Protein AF-A0A7C1KP62-F1 (afdb_monomer_lite)

Radius of gyration: 23.71 Å; chains: 1; bounding box: 66×62×68 Å

pLDDT: mean 86.22, std 17.06, range [24.81, 98.75]

Foldseek 3Di:
DDDDDDPVVVDDDAQEDEDDDDPPAAADVNDDDDFDPPQDDQARKDFLCVVFNDDFAAAQDAANLLLLVALQVLLQSVCRVPPRGAAWASLQQQLVAADPSHHGYNVSSQCCQAVQATAGCVQPPCADVNHNDDNVSSNDDVSPDPVRRVRRNVSHFNHKHFYDADQQGDPVSLSVQSRCCVPQQFWWWDDPSGIFTWGIWHDDPNATKTKTRGNNGPPPIDIDRSPDDIDRTMTTDPDVPPPQLEPQWEWEAAPVVRFIFTAHPVQATEGDDDPVVVVVSCVSSNYPSVGYHYDPDDPVGHHDDHPDDPD

Secondary structure (DSSP, 8-state):
---PPPGGGSS---S-PPPPP-TT--BBTTB-----TTSPPTTT-EEHHHHS-PPP--B-TTS-THHHHHHHHHHHHHHHHHT----B-HHHHHHHH--TTS---HHHHHHHHHHT---BTTTS-SSBTTBPPPHHHHT--TT--HHHHHHHGGG--S-EEEE---SSPPHHHHHHHHHHHHHSS-EEEEETTEEEEEEEEEEETTEEEEEEE-SBSTT--EEESSSS-EEEEEEE---S--TTSTTSSEEEEETTT--EEEE-TT-EEEE---HHHHHHHHHTTSS-TT-EEEES--TTSEE--------

Sequence (311 aa):
MKHPIPLRYRLRKGGCPKQPDDFRDIKLGDTPYVPDPNCPSWEQGFDNEITHDRLKREHQGSSLSCVGQGWSKYLEMLNLIEEGLVDLSARDIYSQIYLPQGGAYIRDGAKIAVNKGNCLETLLTSYQNENPPTEAFMRLRSDATPQTIADALTYRSKKFVYLDTSYPLTDEDWENIRQVIWQFGGFVSGYKRHCMYVSGYYLKNGKKTIRFINSYGENSDQEYQGDKEIYDISFLMDLPNPPNKINMLKIVGNKTTRKQYLLGKDRKLRWIFNETLLNELHNSGVADKFEVEWKDNLDRYEVGDIWAIIK

Structure (mmCIF, N/CA/C/O backbone):
data_AF-A0A7C1KP62-F1
#
_entry.id   AF-A0A7C1KP62-F1
#
loop_
_atom_site.group_PDB
_atom_site.id
_atom_site.type_symbol
_atom_site.label_atom_id
_atom_site.label_alt_id
_atom_site.label_comp_id
_atom_site.label_asym_id
_atom_site.label_entity_id
_atom_site.label_seq_id
_atom_site.pdbx_PDB_ins_code
_atom_site.Cartn_x
_atom_site.Cartn_y
_atom_site.Cartn_z
_atom_site.occupancy
_atom_site.B_iso_or_equiv
_atom_site.auth_seq_id
_atom_site.auth_comp_id
_atom_site.auth_asym_id
_atom_site.auth_atom_id
_atom_site.pdbx_PDB_model_num
ATOM 1 N N . MET A 1 1 ? -5.646 -45.980 -11.172 1.00 45.78 1 MET A N 1
ATOM 2 C CA . MET A 1 1 ? -5.018 -44.654 -10.968 1.00 45.78 1 MET A CA 1
ATOM 3 C C . MET A 1 1 ? -4.135 -44.322 -12.159 1.00 45.78 1 MET A C 1
ATOM 5 O O . MET A 1 1 ? -3.259 -45.127 -12.443 1.00 45.78 1 MET A O 1
ATOM 9 N N . LYS A 1 2 ? -4.373 -43.176 -12.820 1.00 24.81 2 LY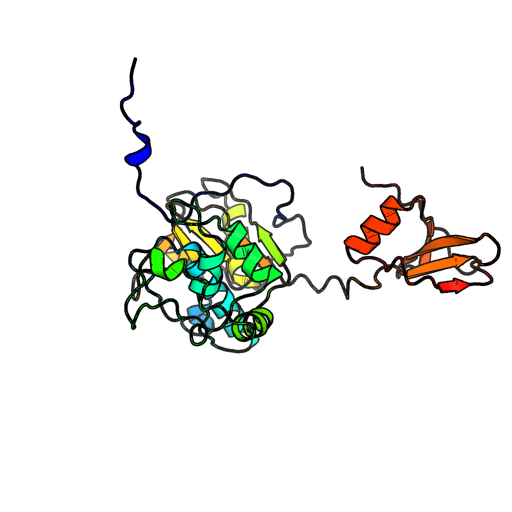S A N 1
ATOM 10 C CA . LYS A 1 2 ? -3.366 -42.277 -13.430 1.00 24.81 2 LYS A CA 1
ATOM 11 C C . LYS A 1 2 ? -4.065 -41.027 -14.016 1.00 24.81 2 LYS A C 1
ATOM 13 O O . LYS A 1 2 ? -4.472 -40.994 -15.165 1.00 24.81 2 LYS A O 1
ATOM 18 N N . HIS A 1 3 ? -4.228 -40.055 -13.111 1.00 33.88 3 HIS A N 1
ATOM 19 C CA . HIS A 1 3 ? -4.248 -38.587 -13.258 1.00 33.88 3 HIS A CA 1
ATOM 20 C C . HIS A 1 3 ? -5.254 -37.865 -14.183 1.00 33.88 3 HIS A C 1
ATOM 22 O O . HIS A 1 3 ? -4.912 -37.522 -15.311 1.00 33.88 3 HIS A O 1
ATOM 28 N N . PRO A 1 4 ? -6.396 -37.399 -13.640 1.00 35.03 4 PRO A N 1
ATOM 29 C CA . PRO A 1 4 ? -6.982 -36.126 -14.042 1.00 35.03 4 PRO A CA 1
ATOM 30 C C . PRO A 1 4 ? -6.325 -34.974 -13.260 1.00 35.03 4 PRO A C 1
ATOM 32 O O . PRO A 1 4 ? -6.098 -35.071 -12.051 1.00 35.03 4 PRO A O 1
ATOM 35 N N . ILE A 1 5 ? -6.011 -33.868 -13.939 1.00 32.72 5 ILE A N 1
ATOM 36 C CA . ILE A 1 5 ? -5.549 -32.650 -13.265 1.00 32.72 5 ILE A CA 1
ATOM 37 C C . ILE A 1 5 ? -6.726 -32.035 -12.469 1.00 32.72 5 ILE A C 1
ATOM 39 O O . ILE A 1 5 ? -7.841 -31.985 -12.988 1.00 32.72 5 ILE A O 1
ATOM 43 N N . PRO A 1 6 ? -6.514 -31.568 -11.219 1.00 35.09 6 PRO A N 1
ATOM 44 C CA . PRO A 1 6 ? -7.587 -31.249 -10.270 1.00 35.09 6 PRO A CA 1
ATOM 45 C C . PRO A 1 6 ? -8.326 -29.931 -10.559 1.00 35.09 6 PRO A C 1
ATOM 47 O O . PRO A 1 6 ? -7.781 -29.024 -11.186 1.00 35.09 6 PRO A O 1
ATOM 50 N N . LEU A 1 7 ? -9.509 -29.773 -9.949 1.00 34.31 7 LEU A N 1
ATOM 51 C CA . LEU A 1 7 ? -10.376 -28.575 -9.866 1.00 34.31 7 LEU A CA 1
ATOM 52 C C . LEU A 1 7 ? -9.692 -27.226 -9.516 1.00 34.31 7 LEU A C 1
ATOM 54 O O . LEU A 1 7 ? -10.332 -26.178 -9.587 1.00 34.31 7 LEU A O 1
ATOM 58 N N . ARG A 1 8 ? -8.394 -27.215 -9.192 1.00 39.53 8 ARG A N 1
ATOM 59 C CA . ARG A 1 8 ? -7.589 -26.042 -8.799 1.00 39.53 8 ARG A CA 1
ATOM 60 C C . ARG A 1 8 ? -7.408 -24.964 -9.881 1.00 39.53 8 ARG A C 1
ATOM 62 O O . ARG A 1 8 ? -6.904 -23.892 -9.574 1.00 39.53 8 ARG A O 1
ATOM 69 N N . TYR A 1 9 ? -7.854 -25.207 -11.115 1.00 37.81 9 TYR A N 1
ATOM 70 C CA . TYR A 1 9 ? -7.798 -24.240 -12.223 1.00 37.81 9 TYR A CA 1
ATOM 71 C C . TYR A 1 9 ? -9.132 -23.512 -12.507 1.00 37.81 9 TYR A C 1
ATOM 73 O O . TYR A 1 9 ? -9.208 -22.755 -13.470 1.00 37.81 9 TYR A O 1
ATOM 81 N N . ARG A 1 10 ? -10.185 -23.704 -11.690 1.00 35.59 10 ARG A N 1
ATOM 82 C CA . ARG A 1 10 ? -11.529 -23.112 -11.909 1.00 35.59 10 ARG A CA 1
ATOM 83 C C . ARG A 1 10 ? -11.857 -21.840 -11.100 1.00 35.59 10 ARG A C 1
ATOM 85 O O . ARG A 1 10 ? -12.968 -21.334 -11.218 1.00 35.59 10 ARG A O 1
ATOM 92 N N . LEU A 1 11 ? -10.935 -21.286 -10.308 1.00 41.97 11 LEU A N 1
ATOM 93 C CA . LEU A 1 11 ? -11.187 -20.097 -9.473 1.00 41.97 11 LEU A CA 1
ATOM 94 C C . LEU A 1 11 ? -10.394 -18.891 -10.002 1.00 41.97 11 LEU A C 1
ATOM 96 O O . LEU A 1 11 ? -9.179 -18.994 -10.150 1.00 41.97 11 LEU A O 1
ATOM 100 N N . ARG A 1 12 ? -11.084 -17.774 -10.298 1.00 44.72 12 ARG A N 1
ATOM 101 C CA . ARG A 1 12 ? -10.550 -16.489 -10.811 1.00 44.72 12 ARG A CA 1
ATOM 102 C C . ARG A 1 12 ? -9.087 -16.229 -10.391 1.00 44.72 12 ARG A C 1
ATOM 104 O O . ARG A 1 12 ? -8.788 -16.167 -9.194 1.00 44.72 12 ARG A O 1
ATOM 111 N N . LYS A 1 13 ? -8.199 -16.064 -11.384 1.00 58.34 13 LYS A N 1
ATOM 112 C CA . LYS A 1 13 ? -6.799 -15.637 -11.216 1.00 58.34 13 LYS A CA 1
ATOM 113 C C . LYS A 1 13 ? -6.781 -14.191 -10.704 1.00 58.34 13 LYS A C 1
ATOM 115 O O . LYS A 1 13 ? -6.887 -13.270 -11.501 1.00 58.34 13 LYS A O 1
ATOM 120 N N . GLY A 1 14 ? -6.727 -13.997 -9.391 1.00 74.19 14 GLY A N 1
ATOM 121 C CA . GLY A 1 14 ? -6.425 -12.689 -8.806 1.00 74.19 14 GLY A CA 1
ATOM 122 C C . GLY A 1 14 ? -4.920 -12.545 -8.590 1.00 74.19 14 GLY A C 1
ATOM 123 O O . GLY A 1 14 ? -4.247 -13.547 -8.349 1.00 74.19 14 GLY A O 1
ATOM 124 N N . GLY A 1 15 ? -4.399 -11.324 -8.707 1.00 91.94 15 GLY A N 1
ATOM 125 C CA . GLY A 1 15 ? -2.968 -11.028 -8.564 1.00 91.94 15 GLY A CA 1
ATOM 126 C C . GLY A 1 15 ? -2.493 -10.862 -7.118 1.00 91.94 15 GLY A C 1
ATOM 127 O O . GLY A 1 15 ? -1.312 -10.633 -6.886 1.00 91.94 15 GLY A O 1
ATOM 128 N N . CYS A 1 16 ? -3.391 -10.982 -6.142 1.00 96.19 16 CYS A N 1
ATOM 129 C CA . CYS A 1 16 ? -3.069 -10.835 -4.730 1.00 96.19 16 CYS A CA 1
ATOM 130 C C . CYS A 1 16 ? -3.614 -12.035 -3.944 1.00 96.19 16 CYS A C 1
ATOM 132 O O . CYS A 1 16 ? -4.763 -12.010 -3.499 1.00 96.19 16 CYS A O 1
ATOM 134 N N . PRO A 1 17 ? -2.860 -13.137 -3.804 1.00 95.00 17 PRO A N 1
ATOM 135 C CA . PRO A 1 17 ? -3.161 -14.131 -2.780 1.00 95.00 17 PRO A CA 1
ATOM 136 C C . PRO A 1 17 ? -3.031 -13.525 -1.375 1.00 95.00 17 PRO A C 1
ATOM 138 O O . PRO A 1 17 ? -2.240 -12.607 -1.171 1.00 95.00 17 PRO A O 1
ATOM 141 N N . LYS A 1 18 ? -3.779 -14.079 -0.413 1.00 93.69 18 LYS A N 1
ATOM 142 C CA . LYS A 1 18 ? -3.534 -13.829 1.011 1.00 93.69 18 LYS A CA 1
ATOM 143 C C . LYS A 1 18 ? -2.162 -14.352 1.396 1.00 93.69 18 LYS A C 1
ATOM 145 O O . LYS A 1 18 ? -1.809 -15.464 0.985 1.00 93.69 18 LYS A O 1
ATOM 150 N N . GLN A 1 19 ? -1.420 -13.582 2.173 1.00 92.88 19 GLN A N 1
ATOM 151 C CA . GLN A 1 19 ? -0.125 -14.023 2.669 1.00 92.88 19 GLN A CA 1
ATOM 152 C C . GLN A 1 19 ? -0.265 -15.050 3.809 1.00 92.88 19 GLN A C 1
ATOM 154 O O . GLN A 1 19 ? -1.253 -15.028 4.537 1.00 92.88 19 GLN A O 1
ATOM 159 N N . PRO A 1 20 ? 0.701 -15.973 3.976 1.00 90.19 20 PRO A N 1
ATOM 160 C CA . PRO A 1 20 ? 0.779 -16.811 5.170 1.00 90.19 20 PRO A CA 1
ATOM 161 C C . PRO A 1 20 ? 1.105 -15.975 6.410 1.00 90.19 20 PRO A C 1
ATOM 163 O O . PRO A 1 20 ? 1.881 -15.018 6.302 1.00 90.19 20 PRO A O 1
ATOM 166 N N . ASP A 1 21 ? 0.598 -16.386 7.571 1.00 86.75 21 ASP A N 1
ATOM 167 C CA . ASP A 1 21 ? 0.905 -15.764 8.862 1.00 86.75 21 ASP A CA 1
ATOM 168 C C . ASP A 1 21 ? 2.417 -15.767 9.145 1.00 86.75 21 ASP A C 1
ATOM 170 O O . ASP A 1 21 ? 3.121 -16.746 8.877 1.00 86.75 21 ASP A O 1
ATOM 174 N N . ASP A 1 22 ? 2.920 -14.669 9.708 1.00 82.25 22 ASP A N 1
ATOM 175 C CA . ASP A 1 22 ? 4.303 -14.528 10.162 1.00 82.25 22 ASP A CA 1
ATOM 176 C C . ASP A 1 22 ? 4.297 -13.863 11.541 1.00 82.25 22 ASP A C 1
ATOM 178 O O . ASP A 1 22 ? 3.839 -12.736 11.692 1.00 82.25 22 ASP A O 1
ATOM 182 N N . PHE A 1 23 ? 4.811 -14.553 12.561 1.00 83.75 23 PHE A N 1
ATOM 183 C CA . PHE A 1 23 ? 4.822 -14.049 13.942 1.00 83.75 23 PHE A CA 1
ATOM 184 C C . PHE A 1 23 ? 5.691 -12.794 14.131 1.00 83.75 23 PHE A C 1
ATOM 186 O O . PHE A 1 23 ? 5.665 -12.189 15.198 1.00 83.75 23 PHE A O 1
ATOM 193 N N . ARG A 1 24 ? 6.503 -12.434 13.129 1.00 82.69 24 ARG A N 1
ATOM 194 C CA . ARG A 1 24 ? 7.359 -11.239 13.135 1.00 82.69 24 ARG A CA 1
ATOM 195 C C . ARG A 1 24 ? 6.664 -10.012 12.552 1.00 82.69 24 ARG A C 1
ATOM 197 O O . ARG A 1 24 ? 7.259 -8.934 12.571 1.00 82.69 24 ARG A O 1
ATOM 204 N N . ASP A 1 25 ? 5.471 -10.172 11.984 1.00 85.69 25 ASP A N 1
ATOM 205 C CA . ASP A 1 25 ? 4.686 -9.045 11.497 1.00 85.69 25 ASP A CA 1
ATOM 206 C C . ASP A 1 25 ? 4.309 -8.139 12.672 1.00 85.69 25 ASP A C 1
ATOM 208 O O . ASP A 1 25 ? 3.728 -8.589 13.656 1.00 85.69 25 ASP A O 1
ATOM 212 N N . ILE A 1 26 ? 4.655 -6.856 12.556 1.00 89.75 26 ILE A N 1
ATOM 213 C CA . ILE A 1 26 ? 4.304 -5.834 13.543 1.00 89.75 26 ILE A CA 1
ATOM 214 C C . ILE A 1 26 ? 2.865 -5.408 13.279 1.00 89.75 26 ILE A C 1
ATOM 216 O O . ILE A 1 26 ? 2.534 -5.035 12.150 1.00 89.75 26 ILE A O 1
ATOM 220 N N . LYS A 1 27 ? 2.033 -5.418 14.314 1.00 91.31 27 LYS A N 1
ATOM 221 C CA . LYS A 1 27 ? 0.615 -5.072 14.236 1.00 91.31 27 LYS A CA 1
ATOM 222 C C . LYS A 1 27 ? 0.325 -3.743 14.919 1.00 91.31 27 LYS A C 1
ATOM 224 O O . LYS A 1 27 ? 1.051 -3.304 15.814 1.00 91.31 27 LYS A O 1
ATOM 229 N N . LEU A 1 28 ? -0.752 -3.086 14.502 1.00 87.56 28 LEU A N 1
ATOM 230 C CA . LEU A 1 28 ? -1.284 -1.926 15.200 1.00 87.56 28 LEU A CA 1
ATOM 231 C C . LEU A 1 28 ? -1.645 -2.359 16.629 1.00 87.56 28 LEU A C 1
ATOM 233 O O . LEU A 1 28 ? -2.398 -3.309 16.819 1.00 87.56 28 LEU A O 1
ATOM 237 N N . GLY A 1 29 ? -1.062 -1.689 17.623 1.00 83.69 29 GLY A N 1
ATOM 238 C CA . GLY A 1 29 ? -1.131 -2.086 19.035 1.00 83.69 29 GLY A CA 1
ATOM 239 C C . GLY A 1 29 ? 0.182 -2.650 19.592 1.00 83.69 29 GLY A C 1
ATOM 240 O O . GLY A 1 29 ? 0.459 -2.445 20.772 1.00 83.69 29 GLY A O 1
ATOM 241 N N . ASP A 1 30 ? 1.048 -3.239 18.756 1.00 80.50 30 ASP A N 1
ATOM 242 C CA . ASP A 1 30 ? 2.414 -3.628 19.165 1.00 80.50 30 ASP A CA 1
ATOM 243 C C . ASP A 1 30 ? 3.329 -2.405 19.333 1.00 80.50 30 ASP A C 1
ATOM 245 O O . ASP A 1 30 ? 4.374 -2.445 19.987 1.00 80.50 30 ASP A O 1
ATOM 249 N N . THR A 1 31 ? 2.938 -1.293 18.717 1.00 73.00 31 THR A N 1
ATOM 250 C CA . THR A 1 31 ? 3.589 0.009 18.827 1.00 73.00 31 THR A CA 1
ATOM 251 C C . THR A 1 31 ? 2.626 1.018 19.444 1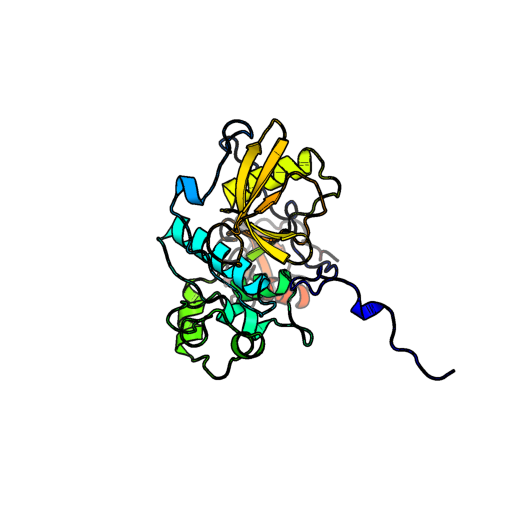.00 73.00 31 THR A C 1
ATOM 253 O O . THR A 1 31 ? 1.438 0.967 19.114 1.00 73.00 31 THR A O 1
ATOM 256 N N . PRO A 1 32 ? 3.107 1.973 20.267 1.00 72.44 32 PRO A N 1
ATOM 257 C CA . PRO A 1 32 ? 2.261 3.032 20.800 1.00 72.44 32 PRO A CA 1
ATOM 258 C C . PRO A 1 32 ? 1.511 3.747 19.677 1.00 72.44 32 PRO A C 1
ATOM 260 O O . PRO A 1 32 ? 2.123 4.308 18.770 1.00 72.44 32 PRO A O 1
ATOM 263 N N . TYR A 1 33 ? 0.191 3.705 19.760 1.00 77.00 33 TYR A N 1
ATOM 264 C CA . TYR A 1 33 ? -0.727 4.321 18.822 1.00 77.00 33 TYR A CA 1
ATOM 265 C C . TYR A 1 33 ? -1.818 5.013 19.632 1.00 77.00 33 TYR A C 1
ATOM 267 O O . TYR A 1 33 ? -2.342 4.448 20.594 1.00 77.00 33 TYR A O 1
ATOM 275 N N . VAL A 1 34 ? -2.121 6.253 19.266 1.00 82.88 34 VAL A N 1
ATOM 276 C CA . VAL A 1 34 ? -3.168 7.049 19.900 1.00 82.88 34 VAL A CA 1
ATOM 277 C C . VAL A 1 34 ? -4.082 7.535 18.780 1.00 82.88 34 VAL A C 1
ATOM 279 O O . VAL A 1 34 ? -3.592 8.202 17.872 1.00 82.88 34 VAL A O 1
ATOM 282 N N . PRO A 1 35 ? -5.383 7.199 18.805 1.00 86.88 35 PRO A N 1
ATOM 283 C CA . PRO A 1 35 ? -6.348 7.759 17.868 1.00 86.88 35 PRO A CA 1
ATOM 284 C C . PRO A 1 35 ? -6.300 9.291 17.874 1.00 86.88 35 PRO A C 1
ATOM 286 O O . PRO A 1 35 ? -6.261 9.901 18.945 1.00 86.88 35 PRO A O 1
ATOM 289 N N . ASP A 1 36 ? -6.326 9.916 16.697 1.00 86.62 36 ASP A N 1
ATOM 290 C CA . ASP A 1 36 ? -6.353 11.373 16.597 1.00 86.62 36 ASP A CA 1
ATOM 291 C C . ASP A 1 36 ? -7.779 11.867 16.896 1.00 86.62 36 ASP A C 1
ATOM 293 O O . ASP A 1 36 ? -8.718 11.497 16.176 1.00 86.62 36 ASP A O 1
ATOM 297 N N . PRO A 1 37 ? -7.981 12.697 17.939 1.00 87.62 37 PRO A N 1
ATOM 298 C CA . PRO A 1 37 ? -9.294 13.254 18.251 1.00 87.62 37 PRO A CA 1
ATOM 299 C C . PRO A 1 37 ? -9.842 14.176 17.151 1.00 87.62 37 PRO A C 1
ATOM 301 O O . PRO A 1 37 ? -11.043 14.433 17.136 1.00 87.62 37 PRO A O 1
ATOM 304 N N . ASN A 1 38 ? -8.997 14.662 16.236 1.00 88.94 38 ASN A N 1
ATOM 305 C CA . ASN A 1 38 ? -9.402 15.496 15.103 1.00 88.94 38 ASN A CA 1
ATOM 306 C C . ASN A 1 38 ? -9.755 14.689 13.847 1.00 88.94 38 ASN A C 1
ATOM 308 O O . ASN A 1 38 ? -10.146 15.282 12.843 1.00 88.94 38 ASN A O 1
ATOM 312 N N . CYS A 1 39 ? -9.626 13.359 13.883 1.00 90.31 39 CYS A N 1
ATOM 313 C CA . CYS A 1 39 ? -9.979 12.497 12.761 1.00 90.31 39 CYS A CA 1
ATOM 314 C C . CYS A 1 39 ? -11.470 12.688 12.392 1.00 90.31 39 CYS A C 1
ATOM 316 O O . CYS A 1 39 ? -12.323 12.424 13.253 1.00 90.31 39 CYS A O 1
ATOM 318 N N . PRO A 1 40 ? -11.811 13.104 11.151 1.00 94.06 40 PRO A N 1
ATOM 319 C CA . PRO A 1 40 ? -13.185 13.406 10.736 1.00 94.06 40 PRO A CA 1
ATOM 320 C C . PRO A 1 40 ? -14.183 12.270 10.975 1.00 94.06 40 PRO A C 1
ATOM 322 O O . PRO A 1 40 ? -13.889 11.101 10.732 1.00 94.06 40 PRO A O 1
ATOM 325 N N . SER A 1 41 ? -15.397 12.586 11.429 1.00 96.56 41 SER A N 1
ATOM 326 C CA . SER A 1 41 ? -16.421 11.554 11.639 1.00 96.56 41 SER A CA 1
ATOM 327 C C . SER A 1 41 ? -16.808 10.859 10.325 1.00 96.56 41 SER A C 1
ATOM 329 O O . SER A 1 41 ? -16.525 11.345 9.230 1.00 96.56 41 SER A O 1
ATOM 331 N N . TRP A 1 42 ? -17.509 9.726 10.407 1.00 97.88 42 TRP A N 1
ATOM 332 C CA . TRP A 1 42 ? -18.013 9.033 9.216 1.00 97.88 42 TRP A CA 1
ATOM 333 C C . TRP A 1 42 ? -18.972 9.903 8.385 1.00 97.88 42 TRP A C 1
ATOM 335 O O . TRP A 1 42 ? -18.974 9.814 7.157 1.00 97.88 42 TRP A O 1
ATOM 345 N N . GLU A 1 43 ? -19.773 10.744 9.046 1.00 96.81 43 GLU A N 1
ATOM 346 C CA . GLU A 1 43 ? -20.699 11.698 8.425 1.00 96.81 43 GLU A CA 1
ATOM 347 C C . GLU A 1 43 ? -19.963 12.814 7.681 1.00 96.81 43 GLU A C 1
ATOM 349 O O . GLU A 1 43 ? -20.437 13.258 6.638 1.00 96.81 43 GLU A O 1
ATOM 354 N N . GLN A 1 44 ? -18.822 13.263 8.212 1.00 96.75 44 GLN A N 1
ATOM 355 C CA . GLN A 1 44 ? -17.962 14.244 7.548 1.00 96.75 44 GLN A CA 1
ATOM 356 C C . GLN A 1 44 ? -17.209 13.607 6.375 1.00 96.75 44 GLN A C 1
ATOM 358 O O . GLN A 1 44 ? -17.131 14.198 5.300 1.00 96.75 44 GLN A O 1
ATOM 363 N N . GLY A 1 45 ? -16.708 12.386 6.577 1.00 98.06 45 GLY A N 1
ATOM 364 C CA . GLY A 1 45 ? -15.862 11.680 5.626 1.00 98.06 45 GLY A CA 1
ATOM 365 C C . GLY A 1 45 ? -14.477 12.311 5.475 1.00 98.06 45 GLY A C 1
ATOM 366 O O . GLY A 1 45 ? -14.186 13.394 5.982 1.00 98.06 45 GLY A O 1
ATOM 367 N N . PHE A 1 46 ? -13.607 11.603 4.769 1.00 98.44 46 PHE A N 1
ATOM 368 C CA . PHE A 1 46 ? -12.263 12.045 4.430 1.00 98.44 46 PHE A CA 1
ATOM 369 C C . PHE A 1 46 ? -11.766 11.285 3.201 1.00 98.44 46 PHE A C 1
ATOM 371 O O . PHE A 1 46 ? -12.017 10.089 3.066 1.00 98.44 46 PHE A O 1
ATOM 378 N N . ASP A 1 47 ? -11.041 11.954 2.312 1.00 98.38 47 ASP A N 1
ATOM 379 C CA . ASP A 1 47 ? -10.379 11.314 1.179 1.00 98.38 47 ASP A CA 1
ATOM 380 C C . ASP A 1 47 ? -9.121 12.098 0.830 1.00 98.38 47 ASP A C 1
ATOM 382 O O . ASP A 1 47 ? -9.196 13.289 0.523 1.00 98.38 47 ASP A O 1
ATOM 386 N N . ASN A 1 48 ? -7.980 11.415 0.846 1.00 97.75 48 ASN A N 1
ATOM 387 C CA . ASN A 1 48 ? -6.693 12.029 0.555 1.00 97.75 48 ASN A CA 1
ATOM 388 C C . ASN A 1 48 ? -6.677 12.720 -0.824 1.00 97.75 48 ASN A C 1
ATOM 390 O O . ASN A 1 48 ? -6.096 13.791 -0.956 1.00 97.75 48 ASN A O 1
ATOM 394 N N . GLU A 1 49 ? -7.378 12.192 -1.836 1.00 97.06 49 GLU A N 1
ATOM 395 C CA . GLU A 1 49 ? -7.431 12.840 -3.158 1.00 97.06 49 GLU A CA 1
ATOM 396 C C . GLU A 1 49 ? -8.353 14.062 -3.227 1.00 97.06 49 GLU A C 1
ATOM 398 O O . GLU A 1 49 ? -8.233 14.869 -4.146 1.00 97.06 49 GLU A O 1
ATOM 403 N N . ILE A 1 50 ? -9.297 14.191 -2.290 1.00 96.56 50 ILE A N 1
ATOM 404 C CA . ILE A 1 50 ? -10.135 15.392 -2.169 1.00 96.56 50 ILE A CA 1
ATOM 405 C C . ILE A 1 50 ? -9.378 16.471 -1.389 1.00 96.56 50 ILE A C 1
ATOM 407 O O . ILE A 1 50 ? -9.513 17.655 -1.689 1.00 96.56 50 ILE A O 1
ATOM 411 N N . THR A 1 51 ? -8.597 16.070 -0.384 1.00 94.88 51 THR A N 1
ATOM 412 C CA . THR A 1 51 ? -7.844 16.988 0.479 1.00 94.88 51 THR A CA 1
ATOM 413 C C . THR A 1 51 ? -6.562 17.509 -0.167 1.00 94.88 51 THR A C 1
ATOM 415 O O . THR A 1 51 ? -6.208 18.663 0.069 1.00 94.88 51 THR A O 1
ATOM 418 N N . HIS A 1 52 ? -5.875 16.689 -0.964 1.00 92.88 52 HIS A N 1
ATOM 419 C CA . HIS A 1 52 ? -4.574 17.026 -1.542 1.00 92.88 52 HIS A CA 1
ATOM 420 C C . HIS A 1 52 ? -4.668 17.242 -3.055 1.00 92.88 52 HIS A C 1
ATOM 422 O O . HIS A 1 52 ? -4.917 18.356 -3.508 1.00 92.88 52 HIS A O 1
ATOM 428 N N . ASP A 1 53 ? -4.471 16.187 -3.837 1.00 95.56 53 ASP A N 1
ATOM 429 C CA . ASP A 1 53 ? -4.645 16.186 -5.286 1.00 95.56 53 ASP A CA 1
ATOM 430 C C . ASP A 1 53 ? -4.938 14.756 -5.755 1.00 95.56 53 ASP A C 1
ATOM 432 O O . ASP A 1 53 ? -4.734 13.773 -5.033 1.00 95.56 53 ASP A O 1
ATOM 436 N N . ARG A 1 54 ? -5.435 14.629 -6.980 1.00 95.56 54 ARG A N 1
ATOM 437 C CA . ARG A 1 54 ? -5.818 13.355 -7.571 1.00 95.56 54 ARG A CA 1
ATOM 438 C C . ARG A 1 54 ? -4.601 12.629 -8.141 1.00 95.56 54 ARG A C 1
ATOM 440 O O . ARG A 1 54 ? -3.890 13.161 -8.989 1.00 95.56 54 ARG A O 1
ATOM 447 N N . LEU A 1 55 ? -4.422 11.362 -7.766 1.00 96.19 55 LEU A N 1
ATOM 448 C CA . LEU A 1 55 ? -3.389 10.514 -8.356 1.00 96.19 55 LEU A CA 1
ATOM 449 C C . LEU A 1 55 ? -3.795 10.047 -9.756 1.00 96.19 55 LEU A C 1
ATOM 451 O O . LEU A 1 55 ? -4.962 9.749 -10.039 1.00 96.19 55 LEU A O 1
ATOM 455 N N . LYS A 1 56 ? -2.806 9.873 -10.631 1.00 95.44 56 LYS A N 1
ATOM 456 C CA . LYS A 1 56 ? -3.002 9.262 -11.949 1.00 95.44 56 LYS A CA 1
ATOM 457 C C . LYS A 1 56 ? -3.502 7.821 -11.814 1.00 95.44 56 LYS A C 1
ATOM 459 O O . LYS A 1 56 ? -2.940 7.027 -11.051 1.00 95.44 56 LYS A O 1
ATOM 464 N N . ARG A 1 57 ? -4.551 7.467 -12.568 1.00 95.31 57 ARG A N 1
ATOM 465 C CA . ARG A 1 57 ? -5.085 6.099 -12.617 1.00 95.31 57 ARG A CA 1
ATOM 466 C C . ARG A 1 57 ? -4.331 5.247 -13.616 1.00 95.31 57 ARG A C 1
ATOM 468 O O . ARG A 1 57 ? -4.518 5.361 -14.824 1.00 95.31 57 ARG A O 1
ATOM 475 N N . GLU A 1 58 ? -3.520 4.346 -13.083 1.00 93.81 58 GLU A N 1
ATOM 476 C CA . GLU A 1 58 ? -2.764 3.408 -13.897 1.00 93.81 58 GLU A CA 1
ATOM 477 C C . GLU A 1 58 ? -3.628 2.259 -14.406 1.00 93.81 58 GLU A C 1
ATOM 479 O O . GLU A 1 58 ? -4.666 1.909 -13.837 1.00 93.81 58 GLU A O 1
ATOM 484 N N . HIS A 1 59 ? -3.166 1.632 -15.482 1.00 96.25 59 HIS A N 1
ATOM 485 C CA . HIS A 1 59 ? -3.808 0.469 -16.062 1.00 96.25 59 HIS A CA 1
ATOM 486 C C . HIS A 1 59 ? -2.827 -0.706 -16.112 1.00 96.25 59 HIS A C 1
ATOM 488 O O . HIS A 1 59 ? -1.978 -0.792 -16.993 1.00 96.25 59 HIS A O 1
ATOM 494 N N . GLN A 1 60 ? -2.988 -1.685 -15.216 1.00 92.69 60 GLN A N 1
ATOM 495 C CA . GLN A 1 60 ? -2.095 -2.853 -15.127 1.00 92.69 60 GLN A CA 1
ATOM 496 C C . GLN A 1 60 ? -2.196 -3.816 -16.324 1.00 92.69 60 GLN A C 1
ATOM 498 O O . GLN A 1 60 ? -1.415 -4.763 -16.445 1.00 92.69 60 GLN A O 1
ATOM 503 N N . GLY A 1 61 ? -3.186 -3.612 -17.193 1.00 92.50 61 GLY A N 1
ATOM 504 C CA . GLY A 1 61 ? -3.333 -4.352 -18.441 1.00 92.50 61 GLY A CA 1
ATOM 505 C C . GLY A 1 61 ? -3.701 -5.806 -18.191 1.00 92.50 61 GLY A C 1
ATOM 506 O O . GLY A 1 61 ? -4.639 -6.110 -17.459 1.00 92.50 61 GLY A O 1
ATOM 507 N N . SER A 1 62 ? -2.947 -6.704 -18.818 1.00 90.44 62 SER A N 1
ATOM 508 C CA . SER A 1 62 ? -3.126 -8.154 -18.672 1.00 90.44 62 SER A CA 1
ATOM 509 C C . SER A 1 62 ? -2.219 -8.770 -17.602 1.00 90.44 62 SER A C 1
ATOM 511 O O . SER A 1 62 ? -2.220 -9.990 -17.420 1.00 90.44 62 SER A O 1
ATOM 513 N N . SER A 1 63 ? -1.431 -7.945 -16.907 1.00 95.69 63 SER A N 1
ATOM 514 C CA . SER A 1 63 ? -0.563 -8.394 -15.822 1.00 95.69 63 SER A CA 1
ATOM 515 C C . SER A 1 63 ? -1.341 -8.609 -14.519 1.00 95.69 63 SER A C 1
ATOM 517 O O . SER A 1 63 ? -2.431 -8.071 -14.305 1.00 95.69 63 SER A O 1
ATOM 519 N N . LEU A 1 64 ? -0.760 -9.391 -13.615 1.00 96.31 64 LEU A N 1
ATOM 520 C CA . LEU A 1 64 ? -1.248 -9.621 -12.257 1.00 96.31 64 LEU A CA 1
ATOM 521 C C . LEU A 1 64 ? -0.551 -8.693 -11.241 1.00 96.31 64 LEU A C 1
ATOM 523 O O . LEU A 1 64 ? -0.495 -9.006 -10.053 1.00 96.31 64 LEU A O 1
ATOM 527 N N . SER A 1 65 ? -0.057 -7.532 -11.687 1.00 97.69 65 SER A N 1
ATOM 528 C CA . SER A 1 65 ? 0.819 -6.636 -10.919 1.00 97.69 65 SER A CA 1
ATOM 529 C C . SER A 1 65 ? 0.124 -5.750 -9.876 1.00 97.69 65 SER A C 1
ATOM 531 O O . SER A 1 65 ? 0.714 -4.765 -9.435 1.00 97.69 65 SER A O 1
ATOM 533 N N . CYS A 1 66 ? -1.111 -6.063 -9.475 1.00 97.94 66 CYS A N 1
ATOM 534 C CA . CYS A 1 66 ? -1.923 -5.222 -8.583 1.00 97.94 66 CYS A CA 1
ATOM 535 C C . CYS A 1 66 ? -1.220 -4.850 -7.265 1.00 97.94 66 CYS A C 1
ATOM 537 O O . CYS A 1 66 ? -1.405 -3.750 -6.765 1.00 97.94 66 CYS A O 1
ATOM 539 N N . VAL A 1 67 ? -0.352 -5.716 -6.727 1.00 98.62 67 VAL A N 1
ATOM 540 C CA . VAL A 1 67 ? 0.436 -5.394 -5.525 1.00 98.62 67 VAL A CA 1
ATOM 541 C C . VAL A 1 67 ? 1.446 -4.278 -5.783 1.00 98.62 67 VAL A C 1
ATOM 543 O O . VAL A 1 67 ? 1.553 -3.373 -4.965 1.00 98.62 67 VAL A O 1
ATOM 546 N N . GLY A 1 68 ? 2.158 -4.311 -6.914 1.00 98.44 68 GLY A N 1
ATOM 547 C CA . GLY A 1 68 ? 3.080 -3.231 -7.279 1.00 98.44 68 GLY A CA 1
ATOM 548 C C . GLY A 1 68 ? 2.344 -1.911 -7.505 1.00 98.44 68 GLY A C 1
ATOM 549 O O . GLY A 1 68 ? 2.805 -0.879 -7.044 1.00 98.44 68 GLY A O 1
ATOM 550 N N . GLN A 1 69 ? 1.166 -1.975 -8.131 1.00 98.31 69 GLN A N 1
ATOM 551 C CA . GLN A 1 69 ? 0.309 -0.812 -8.387 1.00 98.31 69 GLN A CA 1
ATOM 552 C C . GLN A 1 69 ? -0.227 -0.191 -7.089 1.00 98.31 69 GLN A C 1
ATOM 554 O O . GLN A 1 69 ? -0.152 1.016 -6.902 1.00 98.31 69 GLN A O 1
ATOM 559 N N . GLY A 1 70 ? -0.750 -1.010 -6.169 1.00 98.38 70 GLY A N 1
ATOM 560 C CA . GLY A 1 70 ? -1.267 -0.523 -4.889 1.00 98.38 70 GLY A CA 1
ATOM 561 C C . GLY A 1 70 ? -0.183 0.147 -4.045 1.00 98.38 70 GLY A C 1
ATOM 562 O O . GLY A 1 70 ? -0.404 1.227 -3.506 1.00 98.38 70 GLY A O 1
ATOM 563 N N . TRP A 1 71 ? 1.005 -0.460 -3.970 1.00 98.62 71 TRP A N 1
ATOM 564 C CA . TRP A 1 71 ? 2.119 0.113 -3.216 1.00 98.62 71 TRP A CA 1
ATOM 565 C C . TRP A 1 71 ? 2.705 1.372 -3.854 1.00 98.62 71 TRP A C 1
ATOM 567 O O . TRP A 1 71 ? 2.975 2.316 -3.116 1.00 98.62 71 TRP A O 1
ATOM 577 N N . SER A 1 72 ? 2.867 1.426 -5.181 1.00 98.25 72 SER A N 1
ATOM 578 C CA . SER A 1 72 ? 3.379 2.641 -5.826 1.00 98.25 72 SER A CA 1
ATOM 579 C C . SER A 1 72 ? 2.419 3.814 -5.625 1.00 98.25 72 SER A C 1
ATOM 581 O O . SER A 1 72 ? 2.857 4.875 -5.197 1.00 98.25 72 SER A O 1
ATOM 583 N N . LYS A 1 73 ? 1.102 3.609 -5.786 1.00 98.25 73 LYS A N 1
ATOM 584 C CA . LYS A 1 73 ? 0.092 4.655 -5.533 1.00 98.25 73 LYS A CA 1
ATOM 585 C C . LYS A 1 73 ? 0.066 5.122 -4.080 1.00 98.25 73 LYS A C 1
ATOM 587 O O . LYS A 1 73 ? -0.098 6.310 -3.826 1.00 98.25 73 LYS A O 1
ATOM 592 N N . TYR A 1 74 ? 0.237 4.211 -3.123 1.00 98.56 74 TYR A N 1
ATOM 593 C CA . TYR A 1 74 ? 0.311 4.610 -1.721 1.00 98.56 74 TYR A CA 1
ATOM 594 C C . TYR A 1 74 ? 1.547 5.479 -1.446 1.00 98.56 74 TYR A C 1
ATOM 596 O O . TYR A 1 74 ? 1.426 6.526 -0.817 1.00 98.56 74 TYR A O 1
ATOM 604 N N . LEU A 1 75 ? 2.716 5.097 -1.973 1.00 97.62 75 LEU A N 1
ATOM 605 C CA . LEU A 1 75 ? 3.939 5.897 -1.856 1.00 97.62 75 LEU A CA 1
ATOM 606 C C . LEU A 1 75 ? 3.818 7.264 -2.548 1.00 97.62 75 LEU A C 1
ATOM 608 O O . LEU A 1 75 ? 4.292 8.255 -2.002 1.00 97.62 75 LEU A O 1
ATOM 612 N N . GLU A 1 76 ? 3.152 7.341 -3.704 1.00 97.75 76 GLU A N 1
ATOM 613 C CA . GLU A 1 76 ? 2.853 8.616 -4.369 1.00 97.75 76 GLU A CA 1
ATOM 614 C C . GLU A 1 76 ? 1.980 9.520 -3.499 1.00 97.75 76 GLU A C 1
ATOM 616 O O . GLU A 1 76 ? 2.263 10.711 -3.412 1.00 97.75 76 GLU A O 1
ATOM 621 N N . MET A 1 77 ? 0.948 8.974 -2.834 1.00 97.56 77 MET A N 1
ATOM 622 C CA . MET A 1 77 ? 0.118 9.771 -1.928 1.00 97.56 77 MET A CA 1
ATOM 623 C C . MET A 1 77 ? 0.927 10.291 -0.743 1.00 97.56 77 MET A C 1
ATOM 625 O O . MET A 1 77 ? 0.822 11.464 -0.404 1.00 97.56 77 MET A O 1
ATOM 629 N N . LEU A 1 78 ? 1.744 9.442 -0.116 1.00 95.56 78 LEU A N 1
ATOM 630 C CA . LEU A 1 78 ? 2.590 9.882 0.994 1.00 95.56 78 LEU A CA 1
ATOM 631 C C . LEU A 1 78 ? 3.533 11.004 0.551 1.00 95.56 78 LEU A C 1
ATOM 633 O O . LEU A 1 78 ? 3.613 12.033 1.215 1.00 95.56 78 LEU A O 1
ATOM 637 N N . ASN A 1 79 ? 4.164 10.860 -0.617 1.00 93.88 79 ASN A N 1
ATOM 638 C CA . ASN A 1 79 ? 5.011 11.915 -1.161 1.00 93.88 79 ASN A CA 1
ATOM 639 C C . ASN A 1 79 ? 4.209 13.182 -1.490 1.00 93.88 79 ASN A C 1
ATOM 641 O O . ASN A 1 79 ? 4.694 14.277 -1.241 1.00 93.88 79 ASN A O 1
ATOM 645 N N . LEU A 1 80 ? 2.983 13.060 -2.006 1.00 92.31 80 LEU A N 1
ATOM 646 C CA . LEU A 1 80 ? 2.092 14.193 -2.269 1.00 92.31 80 LEU A CA 1
ATOM 647 C C . LEU A 1 80 ? 1.728 14.959 -0.992 1.00 92.31 80 LEU A C 1
ATOM 649 O O . LEU A 1 80 ? 1.692 16.188 -1.016 1.00 92.31 80 LEU A O 1
ATOM 653 N N . ILE A 1 81 ? 1.474 14.246 0.104 1.00 89.31 81 ILE A N 1
ATOM 654 C CA . ILE A 1 81 ? 1.177 14.836 1.413 1.00 89.31 81 ILE A CA 1
ATOM 655 C C . ILE A 1 81 ? 2.395 15.594 1.963 1.00 89.31 81 ILE A C 1
ATOM 657 O O . ILE A 1 81 ? 2.228 16.670 2.539 1.00 89.31 81 ILE A O 1
ATOM 661 N N . GLU A 1 82 ? 3.601 15.044 1.800 1.00 86.62 82 GLU A N 1
ATOM 662 C CA . GLU A 1 82 ? 4.825 15.572 2.419 1.00 86.62 82 GLU A CA 1
ATOM 663 C C . GLU A 1 82 ? 5.547 16.631 1.567 1.00 86.62 82 GLU A C 1
ATOM 665 O O . GLU A 1 82 ? 5.931 17.677 2.085 1.00 86.62 82 GLU A O 1
ATOM 670 N N . GLU A 1 83 ? 5.729 16.376 0.269 1.00 86.62 83 GLU A N 1
ATOM 671 C CA . GLU A 1 83 ? 6.667 17.113 -0.596 1.00 86.62 83 GLU A CA 1
ATOM 672 C C . GLU A 1 83 ? 6.070 17.518 -1.963 1.00 86.62 83 GLU A C 1
ATOM 674 O O . GLU A 1 83 ? 6.522 18.484 -2.580 1.00 86.62 83 GLU A O 1
ATOM 679 N N . GLY A 1 84 ? 5.054 16.803 -2.461 1.00 83.06 84 GLY A N 1
ATOM 680 C CA . GLY A 1 84 ? 4.371 17.080 -3.730 1.00 83.06 84 GLY A CA 1
ATOM 681 C C . GLY A 1 84 ? 4.201 15.859 -4.642 1.00 83.06 84 GLY A C 1
ATOM 682 O O . GLY A 1 84 ? 4.641 14.754 -4.340 1.00 83.06 84 GLY A O 1
ATOM 683 N N . LEU A 1 85 ? 3.514 16.031 -5.774 1.00 91.19 85 LEU A N 1
ATOM 684 C CA . LEU A 1 85 ? 3.157 14.910 -6.652 1.00 91.19 85 LEU A CA 1
ATOM 685 C C . LEU A 1 85 ? 4.371 14.342 -7.409 1.00 91.19 85 LEU A C 1
ATOM 687 O O . LEU A 1 85 ? 5.116 15.080 -8.053 1.00 91.19 85 LEU A O 1
ATOM 691 N N . VAL A 1 86 ? 4.499 13.014 -7.408 1.00 94.38 86 VAL A N 1
ATOM 692 C CA . VAL A 1 86 ? 5.447 12.238 -8.227 1.00 94.38 86 VAL A CA 1
ATOM 693 C C . VAL A 1 86 ? 4.732 11.044 -8.867 1.00 94.38 86 VAL A C 1
ATOM 695 O O . VAL A 1 86 ? 3.677 10.637 -8.390 1.00 94.38 86 VAL A O 1
ATOM 698 N N . ASP A 1 87 ? 5.295 10.491 -9.945 1.00 96.94 87 ASP A N 1
ATOM 699 C CA . ASP A 1 87 ? 4.798 9.270 -10.606 1.00 96.94 87 ASP A CA 1
ATOM 700 C C . ASP A 1 87 ? 5.803 8.136 -10.354 1.00 96.94 87 ASP A C 1
ATOM 702 O O . ASP A 1 87 ? 6.966 8.235 -10.766 1.00 96.94 87 ASP A O 1
ATOM 706 N N . LEU A 1 88 ? 5.389 7.087 -9.636 1.00 97.69 88 LEU A N 1
ATOM 707 C CA . LEU A 1 88 ? 6.259 6.004 -9.171 1.00 97.69 88 LEU A CA 1
ATOM 708 C C . LEU A 1 88 ? 5.994 4.698 -9.921 1.00 97.69 88 LEU A C 1
ATOM 710 O O . LEU A 1 88 ? 4.862 4.285 -10.174 1.00 97.69 88 LEU A O 1
ATOM 714 N N . SER A 1 89 ? 7.077 3.983 -10.215 1.00 98.00 89 SER A N 1
ATOM 715 C CA . SER A 1 89 ? 7.027 2.769 -11.019 1.00 98.00 89 SER A CA 1
ATOM 716 C C . SER A 1 89 ? 6.449 1.569 -10.269 1.00 98.00 89 SER A C 1
ATOM 718 O O . SER A 1 89 ? 7.120 0.946 -9.441 1.00 98.00 89 SER A O 1
ATOM 720 N N . ALA A 1 90 ? 5.247 1.137 -10.648 1.00 98.19 90 ALA A N 1
ATOM 721 C CA . ALA A 1 90 ? 4.690 -0.135 -10.185 1.00 98.19 90 ALA A CA 1
ATOM 722 C C . ALA A 1 90 ? 5.555 -1.341 -10.605 1.00 98.19 90 ALA A C 1
ATOM 724 O O . ALA A 1 90 ? 5.595 -2.365 -9.909 1.00 98.19 90 ALA A O 1
ATOM 725 N N . ARG A 1 91 ? 6.254 -1.244 -11.747 1.00 97.94 91 ARG A N 1
ATOM 726 C CA . ARG A 1 91 ? 7.172 -2.283 -12.240 1.00 97.94 91 ARG A CA 1
ATOM 727 C C . ARG A 1 91 ? 8.415 -2.413 -11.371 1.00 97.94 91 ARG A C 1
ATOM 729 O O . ARG A 1 91 ? 8.879 -3.537 -11.162 1.00 97.94 91 ARG A O 1
ATOM 736 N N . ASP A 1 92 ? 8.924 -1.310 -10.830 1.00 97.81 92 ASP A N 1
ATOM 737 C CA . ASP A 1 92 ? 10.084 -1.334 -9.940 1.00 97.81 92 ASP A CA 1
ATOM 738 C C . ASP A 1 92 ? 9.818 -2.194 -8.706 1.00 97.81 92 ASP A C 1
ATOM 740 O O . ASP A 1 92 ? 10.675 -2.980 -8.304 1.00 97.81 92 ASP A O 1
ATOM 744 N N . ILE A 1 93 ? 8.598 -2.150 -8.168 1.00 98.25 93 ILE A N 1
ATOM 745 C CA . ILE A 1 93 ? 8.178 -3.057 -7.097 1.00 98.25 93 ILE A CA 1
ATOM 746 C C . ILE A 1 93 ? 7.927 -4.467 -7.645 1.00 98.25 93 ILE A C 1
ATOM 748 O O . ILE A 1 93 ? 8.541 -5.434 -7.189 1.00 98.25 93 ILE A O 1
ATOM 752 N N . TYR A 1 94 ? 7.023 -4.613 -8.618 1.00 98.44 94 TYR A N 1
ATOM 753 C CA . TYR A 1 94 ? 6.499 -5.927 -9.004 1.00 98.44 94 TYR A CA 1
ATOM 754 C C . TYR A 1 94 ? 7.549 -6.866 -9.611 1.00 98.44 94 TYR A C 1
ATOM 756 O O . TYR A 1 94 ? 7.528 -8.068 -9.331 1.00 98.44 94 TYR A O 1
ATOM 764 N N . SER A 1 95 ? 8.508 -6.333 -10.375 1.00 97.50 95 SER A N 1
ATOM 765 C CA . SER A 1 95 ? 9.597 -7.116 -10.983 1.00 97.50 95 SER A CA 1
ATOM 766 C C . SER A 1 95 ? 10.479 -7.847 -9.959 1.00 97.50 95 SER A C 1
ATOM 768 O O . SER A 1 95 ? 11.217 -8.766 -10.319 1.00 97.50 95 SER A O 1
ATOM 770 N N . GLN A 1 96 ? 10.387 -7.476 -8.678 1.00 96.62 96 GLN A N 1
ATOM 771 C CA . GLN A 1 96 ? 11.173 -8.046 -7.586 1.00 96.62 96 GLN A CA 1
ATOM 772 C C . GLN A 1 96 ? 10.403 -9.065 -6.729 1.00 96.62 96 GLN A C 1
ATOM 774 O O . GLN A 1 96 ? 11.036 -9.827 -6.001 1.00 96.62 96 GLN A O 1
ATOM 779 N N . ILE A 1 97 ? 9.065 -9.084 -6.796 1.00 97.56 97 ILE A N 1
ATOM 780 C CA . ILE A 1 97 ? 8.210 -9.799 -5.823 1.00 97.56 97 ILE A CA 1
ATOM 781 C C . ILE A 1 97 ? 7.222 -10.786 -6.453 1.00 97.56 97 ILE A C 1
ATOM 783 O O . ILE A 1 97 ? 6.463 -11.441 -5.739 1.00 97.56 97 ILE A O 1
ATOM 787 N N . TYR A 1 98 ? 7.178 -10.874 -7.784 1.00 97.44 98 TYR A N 1
ATOM 788 C CA . TYR A 1 98 ? 6.213 -11.725 -8.470 1.00 97.44 98 TYR A CA 1
ATOM 789 C C . TYR A 1 98 ? 6.368 -13.207 -8.089 1.00 97.44 98 TYR A C 1
ATOM 791 O O . TYR A 1 98 ? 7.465 -13.753 -7.966 1.00 97.44 98 TYR A O 1
ATOM 799 N N . LEU A 1 99 ? 5.236 -13.895 -7.976 1.00 96.06 99 LEU A N 1
ATOM 800 C CA . LEU A 1 99 ? 5.174 -15.343 -7.820 1.00 96.06 99 LEU A CA 1
ATOM 801 C C . LEU A 1 99 ? 5.291 -16.024 -9.195 1.00 96.06 99 LEU A C 1
ATOM 803 O O . LEU A 1 99 ? 4.894 -15.435 -10.205 1.00 96.06 99 LEU A O 1
ATOM 807 N N . PRO A 1 100 ? 5.754 -17.287 -9.285 1.00 92.50 100 PRO A N 1
ATOM 808 C CA . PRO A 1 100 ? 5.897 -17.988 -10.567 1.00 92.50 100 PRO A CA 1
ATOM 809 C C . PRO A 1 100 ? 4.626 -17.953 -11.435 1.00 92.50 100 PRO A C 1
ATOM 811 O O . PRO A 1 100 ? 4.688 -17.686 -12.638 1.00 92.50 100 PRO A O 1
ATOM 814 N N . GLN A 1 101 ? 3.461 -18.129 -10.807 1.00 89.94 101 GLN A N 1
ATOM 815 C CA . GLN A 1 101 ? 2.135 -18.077 -11.432 1.00 89.94 101 GLN A CA 1
ATOM 816 C C . GLN A 1 101 ? 1.598 -16.659 -11.708 1.00 89.94 101 GLN A C 1
ATOM 818 O O . GLN A 1 101 ? 0.534 -16.526 -12.312 1.00 89.94 101 GLN A O 1
ATOM 823 N N . GLY A 1 102 ? 2.324 -15.624 -11.283 1.00 93.69 102 GLY A N 1
ATOM 824 C CA . GLY A 1 102 ? 1.918 -14.218 -11.276 1.00 93.69 102 GLY A CA 1
ATOM 825 C C . GLY A 1 102 ? 1.222 -13.804 -9.985 1.00 93.69 102 GLY A C 1
ATOM 826 O O . GLY A 1 102 ? 0.828 -14.643 -9.171 1.00 93.69 102 GLY A O 1
ATOM 827 N N . GLY A 1 103 ? 1.095 -12.493 -9.805 1.00 96.81 103 GLY A N 1
ATOM 828 C CA . GLY A 1 103 ? 0.695 -11.888 -8.545 1.00 96.81 103 GLY A CA 1
ATOM 829 C C . GLY A 1 103 ? 1.824 -11.846 -7.520 1.00 96.81 103 GLY A C 1
ATOM 830 O O . GLY A 1 103 ? 2.928 -12.315 -7.786 1.00 96.81 103 GLY A O 1
ATOM 831 N N . ALA A 1 104 ? 1.548 -11.284 -6.348 1.00 98.00 104 ALA A N 1
ATOM 832 C CA . ALA A 1 104 ? 2.491 -11.203 -5.233 1.00 98.00 104 ALA A CA 1
ATOM 833 C C . ALA A 1 104 ? 1.753 -11.136 -3.887 1.00 98.00 104 ALA A C 1
ATOM 835 O O . ALA A 1 104 ? 0.540 -10.920 -3.851 1.00 98.00 104 ALA A O 1
ATOM 836 N N . TYR A 1 105 ? 2.477 -11.314 -2.783 1.00 98.25 105 TYR A N 1
ATOM 837 C CA . TYR A 1 105 ? 1.957 -11.023 -1.444 1.00 98.25 105 TYR A CA 1
ATOM 838 C C . TYR A 1 105 ? 2.109 -9.534 -1.122 1.00 98.25 105 TYR A C 1
ATOM 840 O O . TYR A 1 105 ? 3.113 -8.923 -1.494 1.00 98.25 105 TYR A O 1
ATOM 848 N N . ILE A 1 106 ? 1.150 -8.955 -0.392 1.00 98.50 106 ILE A N 1
ATOM 849 C CA . ILE A 1 106 ? 1.195 -7.534 -0.004 1.00 98.50 106 ILE A CA 1
ATOM 850 C C . ILE A 1 106 ? 2.429 -7.242 0.857 1.00 98.50 106 ILE A C 1
ATOM 852 O O . ILE A 1 106 ? 3.117 -6.254 0.587 1.00 98.50 106 ILE A O 1
ATOM 856 N N . ARG A 1 107 ? 2.779 -8.147 1.788 1.00 97.94 107 ARG A N 1
ATOM 857 C CA . ARG A 1 107 ? 4.014 -8.092 2.595 1.00 97.94 107 ARG A CA 1
ATOM 858 C C . ARG A 1 107 ? 5.270 -7.843 1.768 1.00 97.94 107 ARG A C 1
ATOM 860 O O . ARG A 1 107 ? 6.159 -7.116 2.203 1.00 97.94 107 ARG A O 1
ATOM 867 N N . ASP A 1 108 ? 5.386 -8.473 0.603 1.00 98.31 108 ASP A N 1
ATOM 868 C CA . ASP A 1 108 ? 6.606 -8.366 -0.195 1.00 98.31 108 ASP A CA 1
ATOM 869 C C . ASP A 1 108 ? 6.710 -6.994 -0.869 1.00 98.31 108 ASP A C 1
ATOM 871 O O . ASP A 1 108 ? 7.801 -6.433 -0.920 1.00 98.31 108 ASP A O 1
ATOM 875 N N . GLY A 1 109 ? 5.583 -6.390 -1.265 1.00 98.31 109 GLY A N 1
ATOM 876 C CA . GLY A 1 109 ? 5.548 -4.983 -1.677 1.00 98.31 109 GLY A CA 1
ATOM 877 C C . GLY A 1 109 ? 5.945 -4.031 -0.543 1.00 98.31 109 GLY A C 1
ATOM 878 O O . GLY A 1 109 ? 6.799 -3.167 -0.740 1.00 98.31 109 GLY A O 1
ATOM 879 N N . ALA A 1 110 ? 5.440 -4.273 0.672 1.00 97.81 110 ALA A N 1
ATOM 880 C CA . ALA A 1 110 ? 5.788 -3.497 1.867 1.00 97.81 110 ALA A CA 1
ATOM 881 C C . ALA A 1 110 ? 7.298 -3.536 2.169 1.00 97.81 110 ALA A C 1
ATOM 883 O O . ALA A 1 110 ? 7.927 -2.524 2.480 1.00 97.81 110 ALA A O 1
ATOM 884 N N . LYS A 1 111 ? 7.916 -4.717 2.026 1.00 96.69 111 LYS A N 1
ATOM 885 C CA . LYS A 1 111 ? 9.365 -4.894 2.191 1.00 96.69 111 LYS A CA 1
ATOM 886 C C . LYS A 1 111 ? 10.169 -4.123 1.151 1.00 96.69 111 LYS A C 1
ATOM 888 O O . LYS A 1 111 ? 11.248 -3.643 1.491 1.00 96.69 111 LYS A O 1
ATOM 893 N N . ILE A 1 112 ? 9.697 -4.019 -0.092 1.00 96.94 112 ILE A N 1
ATOM 894 C CA . ILE A 1 112 ? 10.373 -3.199 -1.106 1.00 96.94 112 ILE A CA 1
ATOM 895 C C . ILE A 1 112 ? 10.289 -1.725 -0.714 1.00 96.94 112 ILE A C 1
ATOM 897 O O . ILE A 1 112 ? 11.338 -1.084 -0.642 1.00 96.94 112 ILE A O 1
ATOM 901 N N . ALA A 1 113 ? 9.098 -1.235 -0.352 1.00 96.12 113 ALA A N 1
ATOM 902 C CA . ALA A 1 113 ? 8.887 0.143 0.099 1.00 96.12 113 ALA A CA 1
ATOM 903 C C . ALA A 1 113 ? 9.825 0.538 1.257 1.00 96.12 113 ALA A C 1
ATOM 905 O O . ALA A 1 113 ? 10.400 1.623 1.249 1.00 96.12 113 ALA A O 1
ATOM 906 N N . VAL A 1 114 ? 10.055 -0.367 2.216 1.00 94.25 114 VAL A N 1
ATOM 907 C CA . VAL A 1 114 ? 10.903 -0.091 3.390 1.00 94.25 114 VAL A CA 1
ATOM 908 C C . VAL A 1 114 ? 12.397 -0.330 3.164 1.00 94.25 114 VAL A C 1
ATOM 910 O O . VAL A 1 114 ? 13.227 0.395 3.704 1.00 94.25 114 VAL A O 1
ATOM 913 N N . ASN A 1 115 ? 12.791 -1.343 2.391 1.00 91.69 115 ASN A N 1
ATOM 914 C CA . ASN A 1 115 ? 14.215 -1.678 2.254 1.00 91.69 115 ASN A CA 1
ATOM 915 C C . ASN A 1 115 ? 14.900 -0.911 1.121 1.00 91.69 115 ASN A C 1
ATOM 917 O O . ASN A 1 115 ? 16.094 -0.620 1.212 1.00 91.69 115 ASN A O 1
ATOM 921 N N . LYS A 1 116 ? 14.154 -0.598 0.060 1.00 93.19 116 LYS A N 1
ATOM 922 C CA . LYS A 1 116 ? 14.672 0.016 -1.166 1.00 93.19 116 LYS A CA 1
ATOM 923 C C . LYS A 1 116 ? 13.949 1.319 -1.507 1.00 93.19 116 LYS A C 1
ATOM 925 O O . LYS A 1 116 ? 14.615 2.234 -1.965 1.00 93.19 116 LYS A O 1
ATOM 930 N N . GLY A 1 117 ? 12.639 1.384 -1.273 1.00 93.94 117 GLY A N 1
ATOM 931 C CA . GLY A 1 117 ? 11.751 2.401 -1.834 1.00 93.94 117 GLY A CA 1
ATOM 932 C C . GLY A 1 117 ? 11.336 2.063 -3.269 1.00 93.94 117 GLY A C 1
ATOM 933 O O . GLY A 1 117 ? 11.418 0.901 -3.685 1.00 93.94 117 GLY A O 1
ATOM 934 N N . ASN A 1 118 ? 10.881 3.065 -4.016 1.00 96.31 118 ASN A N 1
ATOM 935 C CA . ASN A 1 118 ? 10.333 2.922 -5.367 1.00 96.31 118 ASN A CA 1
ATOM 936 C C . ASN A 1 118 ? 10.912 4.014 -6.270 1.00 96.31 118 ASN A C 1
ATOM 938 O O . ASN A 1 118 ? 10.848 5.176 -5.899 1.00 96.31 118 ASN A O 1
ATOM 942 N N . CYS A 1 119 ? 11.453 3.676 -7.442 1.00 96.75 119 CYS A N 1
ATOM 943 C CA . CYS A 1 119 ? 11.922 4.706 -8.378 1.00 96.75 119 CYS A CA 1
ATOM 944 C C . CYS A 1 119 ? 10.786 5.345 -9.191 1.00 96.75 119 CYS A C 1
ATOM 946 O O . CYS A 1 119 ? 9.677 4.803 -9.265 1.00 96.75 119 CYS A O 1
ATOM 948 N N . LEU A 1 120 ? 11.092 6.464 -9.844 1.00 97.25 120 LEU A N 1
ATOM 949 C CA . LEU A 1 120 ? 10.198 7.166 -10.760 1.00 97.25 120 LEU A CA 1
ATOM 950 C C . LEU A 1 120 ? 9.791 6.310 -11.971 1.00 97.25 120 LEU A C 1
ATOM 952 O O . LEU A 1 120 ? 10.598 5.594 -12.574 1.00 97.25 120 LEU A O 1
ATOM 956 N N . GLU A 1 121 ? 8.539 6.466 -12.395 1.00 97.50 121 GLU A N 1
ATOM 957 C CA . GLU A 1 121 ? 7.961 5.827 -13.585 1.00 97.50 121 GLU A CA 1
ATOM 958 C C . GLU A 1 121 ? 8.736 6.182 -14.872 1.00 97.50 121 GLU A C 1
ATOM 960 O O . GLU A 1 121 ? 8.871 5.353 -15.771 1.00 97.50 121 GLU A O 1
ATOM 965 N N . THR A 1 122 ? 9.348 7.369 -14.942 1.00 95.56 122 THR A N 1
ATOM 966 C CA . THR A 1 122 ? 10.186 7.802 -16.078 1.00 95.56 122 THR A CA 1
ATOM 967 C C . THR A 1 122 ? 11.522 7.063 -16.184 1.00 95.56 122 THR A C 1
ATOM 969 O O . THR A 1 122 ? 12.084 6.980 -17.276 1.00 95.56 122 THR A O 1
ATOM 972 N N . LEU A 1 123 ? 12.038 6.511 -15.080 1.00 95.56 123 LEU A N 1
ATOM 973 C CA . LEU A 1 123 ? 13.283 5.738 -15.071 1.00 95.56 123 LEU A CA 1
ATOM 974 C C . LEU A 1 123 ? 13.040 4.255 -15.352 1.00 95.56 123 LEU A C 1
ATOM 976 O O . LEU A 1 123 ? 13.892 3.595 -15.948 1.00 95.56 123 LEU A O 1
ATOM 980 N N . LEU A 1 124 ? 11.894 3.724 -14.918 1.00 96.06 124 LEU A N 1
ATOM 981 C CA . LEU A 1 124 ? 11.547 2.320 -15.101 1.00 96.06 124 LEU A CA 1
ATOM 982 C C . LEU A 1 124 ? 10.053 2.149 -15.403 1.00 96.06 124 LEU A C 1
ATOM 984 O O . LEU A 1 124 ? 9.304 1.655 -14.570 1.00 96.06 124 LEU A O 1
ATOM 988 N N . THR A 1 125 ? 9.621 2.478 -16.617 1.00 96.31 125 THR A N 1
ATOM 989 C CA . THR A 1 125 ? 8.183 2.515 -16.937 1.00 96.31 125 THR A CA 1
ATOM 990 C C . THR A 1 125 ? 7.448 1.185 -16.771 1.00 96.31 125 THR A C 1
ATOM 992 O O . THR A 1 125 ? 7.923 0.117 -17.150 1.00 96.31 125 THR A O 1
ATOM 995 N N . SER A 1 126 ? 6.238 1.266 -16.243 1.00 97.25 126 SER A N 1
ATOM 996 C CA . SER A 1 126 ? 5.237 0.217 -16.145 1.00 97.25 126 SER A CA 1
ATOM 997 C C . SER A 1 126 ? 4.411 0.055 -17.430 1.00 97.25 126 SER A C 1
ATOM 999 O O . SER A 1 126 ? 3.582 -0.850 -17.490 1.00 97.25 126 SER A O 1
ATOM 1001 N N . TYR A 1 127 ? 4.638 0.868 -18.470 1.00 96.38 127 TYR A N 1
ATOM 1002 C CA . TYR A 1 127 ? 3.935 0.799 -19.756 1.00 96.38 127 TYR A CA 1
ATOM 1003 C C . TYR A 1 127 ? 4.830 0.262 -20.867 1.00 96.38 127 TYR A C 1
ATOM 1005 O O . TYR A 1 127 ? 5.970 0.682 -21.059 1.00 96.38 127 TYR A O 1
ATOM 1013 N N . GLN A 1 128 ? 4.286 -0.661 -21.654 1.00 93.69 128 GLN A N 1
ATOM 1014 C CA . GLN A 1 128 ? 4.998 -1.269 -22.767 1.00 93.69 128 GLN A CA 1
ATOM 1015 C C . GLN A 1 128 ? 4.659 -0.505 -24.050 1.00 93.69 128 GLN A C 1
ATOM 1017 O O . GLN A 1 128 ? 3.612 -0.741 -24.649 1.00 93.69 128 GLN A O 1
ATOM 1022 N N . ASN A 1 129 ? 5.541 0.406 -24.473 1.00 92.50 129 ASN A N 1
ATOM 1023 C CA . ASN A 1 129 ? 5.300 1.317 -25.603 1.00 92.50 129 ASN A CA 1
ATOM 1024 C C . ASN A 1 129 ? 3.984 2.098 -25.428 1.00 92.50 129 ASN A C 1
ATOM 1026 O O . ASN A 1 129 ? 3.094 1.986 -26.268 1.00 92.50 129 ASN A O 1
ATOM 1030 N N . GLU A 1 130 ? 3.829 2.787 -24.292 1.00 92.25 130 GLU A N 1
ATOM 1031 C CA . GLU A 1 130 ? 2.628 3.566 -23.915 1.00 92.25 130 GLU A CA 1
ATOM 1032 C C . GLU A 1 130 ? 1.335 2.747 -23.737 1.00 92.25 130 GLU A C 1
ATOM 1034 O O . GLU A 1 130 ? 0.294 3.287 -23.369 1.00 92.25 130 GLU A O 1
ATOM 1039 N N . ASN A 1 131 ? 1.383 1.428 -23.936 1.00 94.00 131 ASN A N 1
ATOM 1040 C CA . ASN A 1 131 ? 0.242 0.546 -23.739 1.00 94.00 131 ASN A CA 1
ATOM 1041 C C . ASN A 1 131 ? 0.288 -0.116 -22.355 1.00 94.00 131 ASN A C 1
ATOM 1043 O O . ASN A 1 131 ? 1.381 -0.376 -21.833 1.00 94.00 131 ASN A O 1
ATOM 1047 N N . PRO A 1 132 ? -0.880 -0.457 -21.774 1.00 95.00 132 PRO A N 1
ATOM 1048 C CA . PRO A 1 132 ? -0.939 -1.270 -20.568 1.00 95.00 132 PRO A CA 1
ATOM 1049 C C . PRO A 1 132 ? -0.096 -2.545 -20.702 1.00 95.00 132 PRO A C 1
ATOM 1051 O O . PRO A 1 132 ? -0.116 -3.191 -21.756 1.00 95.00 132 PRO A O 1
ATOM 1054 N N . PRO A 1 133 ? 0.636 -2.948 -19.655 1.00 96.62 133 PRO A N 1
ATOM 1055 C CA . PRO A 1 133 ? 1.689 -3.930 -19.807 1.00 96.62 133 PRO A CA 1
ATOM 1056 C C . PRO A 1 133 ? 1.170 -5.367 -19.891 1.00 96.62 133 PRO A C 1
ATOM 1058 O O . PRO A 1 133 ? 0.063 -5.729 -19.464 1.00 96.62 133 PRO A O 1
ATO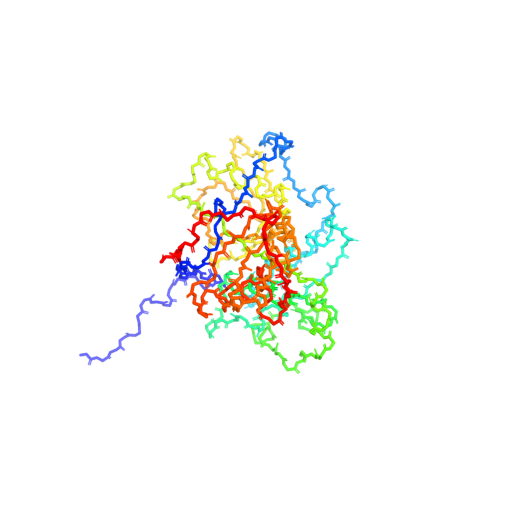M 1061 N N . THR A 1 134 ? 2.046 -6.223 -20.405 1.00 96.56 134 THR A N 1
ATOM 1062 C CA . THR A 1 134 ? 1.943 -7.674 -20.253 1.00 96.56 134 THR A CA 1
ATOM 1063 C C . THR A 1 134 ? 2.589 -8.131 -18.946 1.00 96.56 134 THR A C 1
ATOM 1065 O O . THR A 1 134 ? 3.469 -7.471 -18.394 1.00 96.56 134 THR A O 1
ATOM 1068 N N . GLU A 1 135 ? 2.206 -9.315 -18.466 1.00 96.25 135 GLU A N 1
ATOM 1069 C CA . GLU A 1 135 ? 2.860 -9.947 -17.312 1.00 96.25 135 GLU A CA 1
ATOM 1070 C C . GLU A 1 135 ? 4.371 -10.130 -17.529 1.00 96.25 135 GLU A C 1
ATOM 1072 O O . GLU A 1 135 ? 5.157 -9.901 -16.616 1.00 96.25 135 GLU A O 1
ATOM 1077 N N . ALA A 1 136 ? 4.788 -10.516 -18.740 1.00 96.44 136 ALA A N 1
ATOM 1078 C CA . ALA A 1 136 ? 6.199 -10.712 -19.063 1.00 96.44 136 ALA A CA 1
ATOM 1079 C C . ALA A 1 136 ? 6.991 -9.404 -18.943 1.00 96.44 136 ALA A C 1
ATOM 1081 O O . ALA A 1 136 ? 8.075 -9.405 -18.368 1.00 96.44 136 ALA A O 1
ATOM 1082 N N . PHE A 1 137 ? 6.425 -8.296 -19.427 1.00 97.38 137 PHE A N 1
ATOM 1083 C CA . PHE A 1 137 ? 7.046 -6.979 -19.338 1.00 97.38 137 PHE A CA 1
ATOM 1084 C C . PHE A 1 137 ? 7.201 -6.506 -17.889 1.00 97.38 137 PHE A C 1
ATOM 1086 O O . PHE A 1 137 ? 8.279 -6.062 -17.504 1.00 97.38 137 PHE A O 1
ATOM 1093 N N . MET A 1 138 ? 6.166 -6.678 -17.059 1.00 97.62 138 MET A N 1
ATOM 1094 C CA . MET A 1 138 ? 6.212 -6.280 -15.645 1.00 97.62 138 MET A CA 1
ATOM 1095 C C . MET A 1 138 ? 7.223 -7.080 -14.809 1.00 97.62 138 MET A C 1
ATOM 1097 O O . MET A 1 138 ? 7.606 -6.642 -13.727 1.00 97.62 138 MET A O 1
ATOM 1101 N N . ARG A 1 139 ? 7.657 -8.252 -15.288 1.00 97.06 139 ARG A N 1
ATOM 1102 C CA . ARG A 1 139 ? 8.687 -9.083 -14.639 1.00 97.06 139 ARG A CA 1
ATOM 1103 C C . ARG A 1 139 ? 10.108 -8.764 -15.094 1.00 97.06 139 ARG A C 1
ATOM 1105 O O . ARG A 1 139 ? 11.053 -9.320 -14.531 1.00 97.06 139 ARG A O 1
ATOM 1112 N N . LEU A 1 140 ? 10.277 -7.933 -16.123 1.00 95.12 140 LEU A N 1
ATOM 1113 C CA . LEU A 1 140 ? 11.604 -7.559 -16.596 1.00 95.12 140 LEU A CA 1
ATOM 1114 C C . LEU A 1 140 ? 12.336 -6.751 -15.526 1.00 95.12 140 LEU A C 1
ATOM 1116 O O . LEU A 1 140 ? 11.767 -5.873 -14.885 1.00 95.12 140 LEU A O 1
ATOM 1120 N N . ARG A 1 141 ? 13.613 -7.093 -15.353 1.00 88.50 141 ARG A N 1
ATOM 1121 C CA . ARG A 1 141 ? 14.549 -6.425 -14.438 1.00 88.50 141 ARG A CA 1
ATOM 1122 C C . ARG A 1 141 ? 15.860 -6.046 -15.127 1.00 88.50 141 ARG A C 1
ATOM 1124 O O . ARG A 1 141 ? 16.706 -5.389 -14.534 1.00 88.50 141 ARG A O 1
ATOM 1131 N N . SER A 1 142 ? 16.060 -6.493 -16.366 1.00 87.12 142 SER A N 1
ATOM 1132 C CA . SER A 1 142 ? 17.303 -6.289 -17.119 1.00 87.12 142 SER A CA 1
ATOM 1133 C C . SER A 1 142 ? 17.598 -4.820 -17.420 1.00 87.12 142 SER A C 1
ATOM 1135 O O . SER A 1 142 ? 18.730 -4.484 -17.741 1.00 87.12 142 SER A O 1
ATOM 1137 N N . ASP A 1 143 ? 16.586 -3.963 -17.334 1.00 86.69 143 ASP A N 1
ATOM 1138 C CA . ASP A 1 143 ? 16.646 -2.517 -17.519 1.00 86.69 143 ASP A CA 1
ATOM 1139 C C . ASP A 1 143 ? 16.758 -1.734 -16.197 1.00 86.69 143 ASP A C 1
ATOM 1141 O O . ASP A 1 143 ? 16.857 -0.509 -16.222 1.00 86.69 143 ASP A O 1
ATOM 1145 N N . ALA A 1 144 ? 16.819 -2.410 -15.042 1.00 87.31 144 ALA A N 1
ATOM 1146 C CA . ALA A 1 144 ? 17.146 -1.764 -13.774 1.00 87.31 144 ALA A CA 1
ATOM 1147 C C . ALA A 1 144 ? 18.633 -1.365 -13.740 1.00 87.31 144 ALA A C 1
ATOM 1149 O O . ALA A 1 144 ? 19.527 -2.182 -13.966 1.00 87.31 144 ALA A O 1
ATOM 1150 N N . THR A 1 145 ? 18.905 -0.102 -13.415 1.00 90.88 145 THR A N 1
ATOM 1151 C CA . THR A 1 145 ? 20.256 0.486 -13.400 1.00 90.88 145 THR A CA 1
ATOM 1152 C C . THR A 1 145 ? 20.648 0.952 -11.991 1.00 90.88 145 THR A C 1
ATOM 1154 O O . THR A 1 145 ? 19.772 1.145 -11.144 1.00 90.88 145 THR A O 1
ATOM 1157 N N . PRO A 1 146 ? 21.938 1.216 -11.702 1.00 92.31 146 PRO A N 1
ATOM 1158 C CA . PRO A 1 146 ? 22.332 1.857 -10.444 1.00 92.31 146 PRO A CA 1
ATOM 1159 C C . PRO A 1 146 ? 21.581 3.168 -10.164 1.00 92.31 146 PRO A C 1
ATOM 1161 O O . PRO A 1 146 ? 21.263 3.447 -9.011 1.00 92.31 146 PRO A O 1
ATOM 1164 N N . GLN A 1 147 ? 21.222 3.921 -11.213 1.00 93.50 147 GLN A N 1
ATOM 1165 C CA . GLN A 1 147 ? 20.412 5.134 -11.091 1.00 93.50 147 GLN A CA 1
ATOM 1166 C C . GLN A 1 147 ? 19.004 4.835 -10.564 1.00 93.50 147 GLN A C 1
ATOM 1168 O O . GLN A 1 147 ? 18.546 5.532 -9.669 1.00 93.50 147 GLN A O 1
ATOM 1173 N N . THR A 1 148 ? 18.338 3.780 -11.053 1.00 93.19 148 THR A N 1
ATOM 1174 C CA . THR A 1 148 ? 17.011 3.389 -10.531 1.00 93.19 148 THR A CA 1
ATOM 1175 C C . THR A 1 148 ? 17.061 3.027 -9.047 1.00 93.19 148 THR A C 1
ATOM 1177 O O . THR A 1 148 ? 16.130 3.317 -8.307 1.00 93.19 148 THR A O 1
ATOM 1180 N N . ILE A 1 149 ? 18.160 2.424 -8.583 1.00 91.19 149 ILE A N 1
ATOM 1181 C CA . ILE A 1 149 ? 18.334 2.079 -7.168 1.00 91.19 149 ILE A CA 1
ATOM 1182 C C . ILE A 1 149 ? 18.563 3.342 -6.335 1.00 91.19 149 ILE A C 1
ATOM 1184 O O . ILE A 1 149 ? 17.946 3.485 -5.284 1.00 91.19 149 ILE A O 1
ATOM 1188 N N . ALA A 1 150 ? 19.433 4.244 -6.796 1.00 91.19 150 ALA A N 1
ATOM 1189 C CA . ALA A 1 150 ? 19.701 5.506 -6.111 1.00 91.19 150 ALA A CA 1
ATOM 1190 C C . ALA A 1 150 ? 18.435 6.367 -5.988 1.00 91.19 150 ALA A C 1
ATOM 1192 O O . ALA A 1 150 ? 18.178 6.912 -4.922 1.00 91.19 150 ALA A O 1
ATOM 1193 N N . ASP A 1 151 ? 17.635 6.427 -7.053 1.00 92.38 151 ASP A N 1
ATOM 1194 C CA . ASP A 1 151 ? 16.363 7.146 -7.081 1.00 92.38 151 ASP A CA 1
ATOM 1195 C C . ASP A 1 151 ? 15.322 6.520 -6.141 1.00 92.38 151 ASP A C 1
ATOM 1197 O O . ASP A 1 151 ? 14.710 7.222 -5.341 1.00 92.38 151 ASP A O 1
ATOM 1201 N N . ALA A 1 152 ? 15.195 5.187 -6.146 1.00 92.56 152 ALA A N 1
ATOM 1202 C CA . ALA A 1 152 ? 14.261 4.487 -5.267 1.00 92.56 152 ALA A CA 1
ATOM 1203 C C . ALA A 1 152 ? 14.501 4.778 -3.778 1.00 92.56 152 ALA A C 1
ATOM 1205 O O . ALA A 1 152 ? 13.538 4.902 -3.022 1.00 92.56 152 ALA A O 1
ATOM 1206 N N . LEU A 1 153 ? 15.765 4.932 -3.363 1.00 90.88 153 LEU A N 1
ATOM 1207 C CA . LEU A 1 153 ? 16.126 5.211 -1.969 1.00 90.88 153 LEU A CA 1
ATOM 1208 C C . LEU A 1 153 ? 15.561 6.539 -1.447 1.00 90.88 153 LEU A C 1
ATOM 1210 O O . LEU A 1 153 ? 15.403 6.668 -0.232 1.00 90.88 153 LEU A O 1
ATOM 1214 N N . THR A 1 154 ? 15.249 7.489 -2.334 1.00 89.12 154 THR A N 1
ATOM 1215 C CA . THR A 1 154 ? 14.586 8.757 -1.990 1.00 89.12 154 THR A CA 1
ATOM 1216 C C . THR A 1 154 ? 13.193 8.516 -1.416 1.00 89.12 154 THR A C 1
ATOM 1218 O O . THR A 1 154 ? 12.815 9.140 -0.432 1.00 89.12 154 THR A O 1
ATOM 1221 N N . TYR A 1 155 ? 12.462 7.555 -1.979 1.00 90.94 155 TYR A N 1
ATOM 1222 C CA . TYR A 1 155 ? 11.065 7.257 -1.649 1.00 90.94 155 TYR A CA 1
ATOM 1223 C C . TYR A 1 155 ? 10.938 6.041 -0.724 1.00 90.94 155 TYR A C 1
ATOM 1225 O O . TYR A 1 155 ? 9.986 5.260 -0.800 1.00 90.94 155 TYR A O 1
ATOM 1233 N N . ARG A 1 156 ? 11.955 5.815 0.111 1.00 89.88 156 ARG A N 1
ATOM 1234 C CA . ARG A 1 156 ? 12.016 4.683 1.032 1.00 89.88 156 ARG A CA 1
ATOM 1235 C C . ARG A 1 156 ? 11.396 5.046 2.373 1.00 89.88 156 ARG A C 1
ATOM 1237 O O . ARG A 1 156 ? 11.845 5.968 3.047 1.00 89.88 156 ARG A O 1
ATOM 1244 N N . SER A 1 157 ? 10.455 4.229 2.818 1.00 87.88 157 SER A N 1
ATOM 1245 C CA . SER A 1 157 ? 9.799 4.387 4.117 1.00 87.88 157 SER A CA 1
ATOM 1246 C C . SER A 1 157 ? 10.579 3.705 5.242 1.00 87.88 157 SER A C 1
ATOM 1248 O O . SER A 1 157 ? 11.421 2.838 5.005 1.00 87.88 157 SER A O 1
ATOM 1250 N N . LYS A 1 158 ? 10.293 4.049 6.501 1.00 85.06 158 LYS A N 1
ATOM 1251 C CA . LYS A 1 158 ? 11.040 3.482 7.639 1.00 85.06 158 LYS A CA 1
ATOM 1252 C C . LYS A 1 158 ? 10.572 2.089 8.034 1.00 85.06 158 LYS A C 1
ATOM 1254 O O . LYS A 1 158 ? 11.402 1.234 8.348 1.00 85.06 158 LYS A O 1
ATOM 1259 N N . LYS A 1 159 ? 9.254 1.879 8.093 1.00 89.00 159 LYS A N 1
ATOM 1260 C CA . LYS A 1 159 ? 8.614 0.630 8.530 1.00 89.00 159 LYS A CA 1
ATOM 1261 C C . LYS A 1 159 ? 7.216 0.486 7.941 1.00 89.00 159 LYS A C 1
ATOM 1263 O O . LYS A 1 159 ? 6.574 1.477 7.609 1.00 89.00 159 LYS A O 1
ATOM 1268 N N . PHE A 1 160 ? 6.743 -0.755 7.898 1.00 93.81 160 PHE A N 1
ATOM 1269 C CA . PHE A 1 160 ? 5.350 -1.095 7.632 1.00 93.81 160 PHE A CA 1
ATOM 1270 C C . PHE A 1 160 ? 4.760 -1.839 8.833 1.00 93.81 160 PHE A C 1
ATOM 1272 O O . PHE A 1 160 ? 5.490 -2.516 9.564 1.00 93.81 160 PHE A O 1
ATOM 1279 N N . VAL A 1 161 ? 3.454 -1.684 9.031 1.00 94.25 161 VAL A N 1
ATOM 1280 C CA . VAL A 1 161 ? 2.663 -2.286 10.111 1.00 94.25 161 VAL A CA 1
ATOM 1281 C C . VAL A 1 161 ? 1.347 -2.806 9.545 1.00 94.25 161 VAL A C 1
ATOM 1283 O O . VAL A 1 161 ? 0.857 -2.302 8.532 1.00 94.25 161 VAL A O 1
ATOM 1286 N N . TYR A 1 162 ? 0.799 -3.832 10.190 1.00 96.44 162 TYR A N 1
ATOM 1287 C CA . TYR A 1 162 ? -0.485 -4.421 9.834 1.00 96.44 162 TYR A CA 1
ATOM 1288 C C . TYR A 1 162 ? -1.613 -3.944 10.729 1.00 96.44 162 TYR A C 1
ATOM 1290 O O . TYR A 1 162 ? -1.433 -3.775 11.932 1.00 96.44 162 TYR A O 1
ATOM 1298 N N . LEU A 1 163 ? -2.800 -3.806 10.151 1.00 96.19 163 LEU A N 1
ATOM 1299 C CA . LEU A 1 163 ? -4.039 -3.739 10.912 1.00 96.19 163 LEU A CA 1
ATOM 1300 C C . LEU A 1 163 ? -4.743 -5.096 10.822 1.00 96.19 163 LEU A C 1
ATOM 1302 O O . LEU A 1 163 ? -5.246 -5.476 9.763 1.00 96.19 163 LEU A O 1
ATOM 1306 N N . ASP A 1 164 ? -4.787 -5.811 11.942 1.00 94.12 164 ASP A N 1
ATOM 1307 C CA . ASP A 1 164 ? -5.631 -6.995 12.067 1.00 94.12 164 ASP A CA 1
ATOM 1308 C C . ASP A 1 164 ? -7.098 -6.564 12.106 1.00 94.12 164 ASP A C 1
ATOM 1310 O O . ASP A 1 164 ? -7.451 -5.586 12.763 1.00 94.12 164 ASP A O 1
ATOM 1314 N N . THR A 1 165 ? -7.951 -7.302 11.397 1.00 95.25 165 THR A N 1
ATOM 1315 C CA . THR A 1 165 ? -9.396 -7.060 11.389 1.00 95.25 165 THR A CA 1
ATOM 1316 C C . THR A 1 165 ? -10.175 -8.364 11.427 1.00 95.25 165 THR A C 1
ATOM 1318 O O . THR A 1 165 ? -9.684 -9.414 11.003 1.00 95.25 165 THR A O 1
ATOM 1321 N N . SER A 1 166 ? -11.409 -8.298 11.922 1.00 96.25 166 SER A N 1
ATOM 1322 C CA . SER A 1 166 ? -12.348 -9.418 11.859 1.00 96.25 166 SER A CA 1
ATOM 1323 C C . SER A 1 166 ? -13.112 -9.442 10.532 1.00 96.25 166 SER A C 1
ATOM 1325 O O . SER A 1 166 ? -13.283 -8.428 9.857 1.00 96.25 166 SER A O 1
ATOM 1327 N N . TYR A 1 167 ? -13.652 -10.608 10.170 1.00 94.00 167 TYR A N 1
ATOM 1328 C CA . TYR A 1 167 ? -14.695 -10.696 9.148 1.00 94.00 167 TYR A CA 1
ATOM 1329 C C . TYR A 1 167 ? -15.911 -11.462 9.693 1.00 94.00 167 TYR A C 1
ATOM 1331 O O . TYR A 1 167 ? -15.786 -12.655 9.989 1.00 94.00 167 TYR A O 1
ATOM 1339 N N . PRO A 1 168 ? -17.092 -10.821 9.806 1.00 96.75 168 PRO A N 1
ATOM 1340 C CA . PRO A 1 168 ? -17.390 -9.423 9.461 1.00 96.75 168 PRO A CA 1
ATOM 1341 C C . PRO A 1 168 ? -16.648 -8.407 10.349 1.00 96.75 168 PRO A C 1
ATOM 1343 O O . PRO A 1 168 ? -16.264 -8.733 11.469 1.00 96.75 168 PRO A O 1
ATOM 1346 N N . LEU A 1 169 ? -16.467 -7.185 9.836 1.00 97.62 169 LEU A N 1
ATOM 1347 C CA . LEU A 1 169 ? -15.810 -6.097 10.567 1.00 97.62 169 LEU A CA 1
ATOM 1348 C C . LEU A 1 169 ? -16.651 -5.668 11.773 1.00 97.62 169 LEU A C 1
ATOM 1350 O O . LEU A 1 169 ? -17.851 -5.408 11.639 1.00 97.62 169 LEU A O 1
ATOM 1354 N N . THR A 1 170 ? -16.003 -5.563 12.927 1.00 97.81 170 THR A N 1
ATOM 1355 C CA . THR A 1 170 ? -16.566 -4.983 14.150 1.00 97.81 170 THR A CA 1
ATOM 1356 C C . THR A 1 170 ? -16.558 -3.453 14.089 1.00 97.81 170 THR A C 1
ATOM 1358 O O . THR A 1 170 ? -15.942 -2.849 13.209 1.00 97.81 170 THR A O 1
ATOM 1361 N N . ASP A 1 171 ? -17.237 -2.788 15.028 1.00 97.44 171 ASP A N 1
ATOM 1362 C CA . ASP A 1 171 ? -17.169 -1.324 15.120 1.00 97.44 171 ASP A CA 1
ATOM 1363 C C . ASP A 1 171 ? -15.762 -0.812 15.442 1.00 97.44 171 ASP A C 1
ATOM 1365 O O . ASP A 1 171 ? -15.379 0.240 14.930 1.00 97.44 171 ASP A O 1
ATOM 1369 N N . GLU A 1 172 ? -14.990 -1.575 16.218 1.00 96.19 172 GLU A N 1
ATOM 1370 C CA . GLU A 1 172 ? -13.585 -1.285 16.505 1.00 96.19 172 GLU A CA 1
ATOM 1371 C C . GLU A 1 172 ? -12.717 -1.419 15.248 1.00 96.19 172 GLU A C 1
ATOM 1373 O O . GLU A 1 172 ? -11.922 -0.525 14.966 1.00 96.19 172 GLU A O 1
ATOM 1378 N N . ASP A 1 173 ? -12.922 -2.461 14.431 1.00 97.75 173 ASP A N 1
ATOM 1379 C CA . ASP A 1 173 ? -12.203 -2.615 13.157 1.00 97.75 173 ASP A CA 1
ATOM 1380 C C . ASP A 1 173 ? -12.454 -1.417 12.236 1.00 97.75 173 ASP A C 1
ATOM 1382 O O . ASP A 1 173 ? -11.525 -0.850 11.661 1.00 97.75 173 ASP A O 1
ATOM 1386 N N . TRP A 1 174 ? -13.719 -1.002 12.113 1.00 98.06 174 TRP A N 1
ATOM 1387 C CA . TRP A 1 174 ? -14.083 0.174 11.329 1.00 98.06 174 TRP A CA 1
ATOM 1388 C C . TRP A 1 174 ? -13.414 1.444 11.854 1.00 98.06 174 TRP A C 1
ATOM 1390 O O . TRP A 1 174 ? -12.918 2.243 11.063 1.00 98.06 174 TRP A O 1
ATOM 1400 N N . GLU A 1 175 ? -13.401 1.641 13.169 1.00 97.38 175 GLU A N 1
ATOM 1401 C CA . GLU A 1 175 ? -12.766 2.807 13.777 1.00 97.38 175 GLU A CA 1
ATOM 1402 C C . GLU A 1 175 ? -11.248 2.816 13.550 1.00 97.38 175 GLU A C 1
ATOM 1404 O O . GLU A 1 175 ? -10.697 3.839 13.142 1.00 97.38 175 GLU A O 1
ATOM 1409 N N . ASN A 1 176 ? -10.579 1.673 13.699 1.00 97.00 176 ASN A N 1
ATOM 1410 C CA . ASN A 1 176 ? -9.151 1.550 13.414 1.00 97.00 176 ASN A CA 1
ATOM 1411 C C . ASN A 1 176 ? -8.838 1.807 11.934 1.00 97.00 176 ASN A C 1
ATOM 1413 O O . ASN A 1 176 ? -7.902 2.543 11.628 1.00 97.00 176 ASN A O 1
ATOM 1417 N N . ILE A 1 177 ? -9.649 1.281 11.008 1.00 98.25 177 ILE A N 1
ATOM 1418 C CA . ILE A 1 177 ? -9.537 1.564 9.567 1.00 98.25 177 ILE A CA 1
ATOM 1419 C C . ILE A 1 177 ? -9.619 3.071 9.306 1.00 98.25 177 ILE A C 1
ATOM 1421 O O . ILE A 1 177 ? -8.773 3.622 8.601 1.00 98.25 177 ILE A O 1
ATOM 1425 N N . ARG A 1 178 ? -10.620 3.747 9.884 1.00 98.06 178 ARG A N 1
ATOM 1426 C CA . ARG A 1 178 ? -10.836 5.192 9.722 1.00 98.06 178 ARG A CA 1
ATOM 1427 C C . ARG A 1 178 ? -9.615 5.990 10.167 1.00 98.06 178 ARG A C 1
ATOM 1429 O O . ARG A 1 178 ? -9.130 6.857 9.442 1.00 98.06 178 ARG A O 1
ATOM 1436 N N . GLN A 1 179 ? -9.108 5.667 11.349 1.00 97.00 179 GLN A N 1
ATOM 1437 C CA . GLN A 1 179 ? -7.952 6.335 11.918 1.00 97.00 179 GLN A CA 1
ATOM 1438 C C . GLN A 1 179 ? -6.669 6.070 11.135 1.00 97.00 179 GLN A C 1
ATOM 1440 O O . GLN A 1 179 ? -5.887 6.996 10.945 1.00 97.00 179 GLN A O 1
ATOM 1445 N N . VAL A 1 180 ? -6.463 4.847 10.637 1.00 96.75 180 VAL A N 1
ATOM 1446 C CA . VAL A 1 180 ? -5.296 4.536 9.805 1.00 96.75 180 VAL A CA 1
ATOM 1447 C C . VAL A 1 180 ? -5.321 5.349 8.512 1.00 96.75 180 VAL A C 1
ATOM 1449 O O . VAL A 1 180 ? -4.301 5.919 8.132 1.00 96.75 180 VAL A O 1
ATOM 1452 N N . ILE A 1 181 ? -6.486 5.466 7.863 1.00 98.19 181 ILE A N 1
ATOM 1453 C CA . ILE A 1 181 ? -6.618 6.266 6.638 1.00 98.19 181 ILE A CA 1
ATOM 1454 C C . ILE A 1 181 ? -6.273 7.737 6.892 1.00 98.19 181 ILE A C 1
ATOM 1456 O O . ILE A 1 181 ? -5.570 8.340 6.085 1.00 98.19 181 ILE A O 1
ATOM 1460 N N . TRP A 1 182 ? -6.752 8.297 8.004 1.00 96.38 182 TRP A N 1
ATOM 1461 C CA . TRP A 1 182 ? -6.498 9.687 8.381 1.00 96.38 182 TRP A CA 1
ATOM 1462 C C . TRP A 1 182 ? -5.037 9.946 8.761 1.00 96.38 182 TRP A C 1
ATOM 1464 O O . TRP A 1 182 ? -4.419 10.865 8.238 1.00 96.38 182 TRP A O 1
ATOM 1474 N N . GLN A 1 183 ? -4.473 9.137 9.660 1.00 93.50 183 GLN A N 1
ATOM 1475 C CA . GLN A 1 183 ? -3.163 9.419 10.255 1.00 93.50 183 GLN A CA 1
ATOM 1476 C C . GLN A 1 183 ? -1.987 9.002 9.369 1.00 93.50 183 GLN A C 1
ATOM 1478 O O . GLN A 1 183 ? -0.911 9.583 9.479 1.00 93.50 183 GLN A O 1
ATOM 1483 N N . PHE A 1 184 ? -2.170 7.996 8.509 1.00 94.88 184 PHE A N 1
ATOM 1484 C CA . PHE A 1 184 ? -1.089 7.409 7.709 1.00 94.88 184 PHE A CA 1
ATOM 1485 C C . PHE A 1 184 ? -1.321 7.544 6.200 1.00 94.88 184 PHE A C 1
ATOM 1487 O O . PHE A 1 184 ? -0.737 6.793 5.419 1.00 94.88 184 PHE A O 1
ATOM 1494 N N . GLY A 1 185 ? -2.195 8.467 5.780 1.00 95.75 185 GLY A N 1
ATOM 1495 C CA . GLY A 1 185 ? -2.464 8.741 4.365 1.00 95.75 185 GLY A CA 1
ATOM 1496 C C . GLY A 1 185 ? -3.110 7.571 3.616 1.00 95.75 185 GLY A C 1
ATOM 1497 O O . GLY A 1 185 ? -2.995 7.481 2.394 1.00 95.75 185 GLY A O 1
ATOM 1498 N N . GLY A 1 186 ? -3.762 6.645 4.326 1.00 97.56 186 GLY A N 1
ATOM 1499 C CA . GLY A 1 186 ? -4.349 5.435 3.753 1.00 97.56 186 GLY A CA 1
ATOM 1500 C C . GLY A 1 186 ? -3.579 4.156 4.070 1.00 97.56 186 GLY A C 1
ATOM 1501 O O . GLY A 1 186 ? -2.791 4.082 5.010 1.00 97.56 186 GLY A O 1
ATOM 1502 N N . PHE A 1 187 ? -3.858 3.112 3.293 1.00 98.56 187 PHE A N 1
ATOM 1503 C CA . PHE A 1 187 ? -3.196 1.813 3.408 1.00 98.56 187 PHE A CA 1
ATOM 1504 C C . PHE A 1 187 ? -3.323 1.004 2.118 1.00 98.56 187 PHE A C 1
ATOM 1506 O O . PHE A 1 187 ? -4.145 1.302 1.253 1.00 98.56 187 PHE A O 1
ATOM 1513 N N . VAL A 1 188 ? -2.547 -0.069 2.007 1.00 98.56 188 VAL A N 1
ATOM 1514 C CA . VAL A 1 188 ? -2.650 -1.065 0.936 1.00 98.56 188 VAL A CA 1
ATOM 1515 C C . VAL A 1 188 ? -3.338 -2.313 1.483 1.00 98.56 188 VAL A C 1
ATOM 1517 O O . VAL A 1 188 ? -3.001 -2.790 2.564 1.00 98.56 188 VAL A O 1
ATOM 1520 N N . SER A 1 189 ? -4.321 -2.851 0.761 1.00 98.50 189 SER A N 1
ATOM 1521 C CA . SER A 1 189 ? -5.050 -4.048 1.199 1.00 98.50 189 SER A CA 1
ATOM 1522 C C . SER A 1 189 ? -5.555 -4.887 0.032 1.00 98.50 189 SER A C 1
ATOM 1524 O O . SER A 1 189 ? -5.767 -4.404 -1.085 1.00 98.50 189 SER A O 1
ATOM 1526 N N . GLY A 1 190 ? -5.743 -6.177 0.306 1.00 97.69 190 GLY A N 1
ATOM 1527 C CA . GLY A 1 190 ? -6.339 -7.123 -0.612 1.00 97.69 190 GLY A CA 1
ATOM 1528 C C . GLY A 1 190 ? -7.854 -7.186 -0.449 1.00 97.69 190 GLY A C 1
ATOM 1529 O O . GLY A 1 190 ? -8.380 -7.373 0.645 1.00 97.69 190 GLY A O 1
ATOM 1530 N N . TYR A 1 191 ? -8.565 -7.111 -1.571 1.00 95.06 191 TYR A N 1
ATOM 1531 C CA . TYR A 1 191 ? -10.010 -7.280 -1.659 1.00 95.06 191 TYR A CA 1
ATOM 1532 C C . TYR A 1 191 ? -10.353 -8.089 -2.911 1.00 95.06 191 TYR A C 1
ATOM 1534 O O . TYR A 1 191 ? -9.902 -7.790 -4.014 1.00 95.06 191 TYR A O 1
ATOM 1542 N N . LYS A 1 192 ? -11.129 -9.173 -2.769 1.00 91.56 192 LYS A N 1
ATOM 1543 C CA . LYS A 1 192 ? -11.501 -10.063 -3.897 1.00 91.56 192 LYS A CA 1
ATOM 1544 C C . LYS A 1 192 ? -10.289 -10.577 -4.715 1.00 91.56 192 LYS A C 1
ATOM 1546 O O . LYS A 1 192 ? -10.415 -10.801 -5.919 1.00 91.56 192 LYS A O 1
ATOM 1551 N N . ARG A 1 193 ? -9.152 -10.856 -4.053 1.00 92.81 193 ARG A N 1
ATOM 1552 C CA . ARG A 1 193 ? -7.867 -11.274 -4.666 1.00 92.81 193 ARG A CA 1
ATOM 1553 C C . ARG A 1 193 ? -7.183 -10.206 -5.527 1.00 92.81 193 ARG A C 1
ATOM 1555 O O . ARG A 1 193 ? -6.398 -10.540 -6.418 1.00 92.81 193 ARG A O 1
ATOM 1562 N N . HIS A 1 194 ? -7.479 -8.942 -5.259 1.00 95.75 194 HIS A N 1
ATOM 1563 C CA . HIS A 1 194 ? -6.931 -7.781 -5.943 1.00 95.75 194 HIS A CA 1
ATOM 1564 C C . HIS A 1 194 ? -6.402 -6.793 -4.906 1.00 95.75 194 HIS A C 1
ATOM 1566 O O . HIS A 1 194 ? -7.094 -6.511 -3.932 1.00 95.75 194 HIS A O 1
ATOM 1572 N N . CYS A 1 195 ? -5.167 -6.334 -5.080 1.00 97.94 195 CYS A N 1
ATOM 1573 C CA . CYS A 1 195 ? -4.528 -5.388 -4.171 1.00 97.94 195 CYS A CA 1
ATOM 1574 C C . CYS A 1 195 ? -4.757 -3.963 -4.672 1.00 97.94 195 CYS A C 1
ATOM 1576 O O . CYS A 1 195 ? -4.610 -3.710 -5.868 1.00 97.94 195 CYS A O 1
ATOM 1578 N N . MET A 1 196 ? -5.135 -3.061 -3.773 1.00 98.00 196 MET A N 1
ATOM 1579 C CA . MET A 1 196 ? -5.430 -1.663 -4.080 1.00 98.00 196 MET A CA 1
ATOM 1580 C C . MET A 1 196 ? -4.997 -0.767 -2.916 1.00 98.00 196 MET A C 1
ATOM 1582 O O . MET A 1 196 ? -4.898 -1.219 -1.772 1.00 98.00 196 MET A O 1
ATOM 1586 N N . TYR A 1 197 ? -4.770 0.506 -3.223 1.00 98.69 197 TYR A N 1
ATOM 1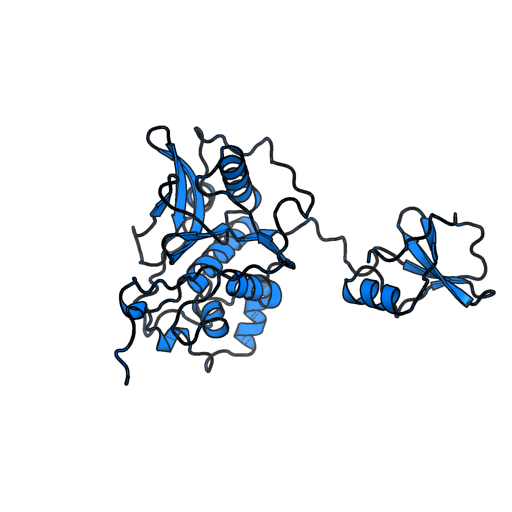587 C CA . TYR A 1 197 ? -4.566 1.562 -2.234 1.00 98.69 197 TYR A CA 1
ATOM 1588 C C . TYR A 1 197 ? -5.926 2.095 -1.759 1.00 98.69 197 TYR A C 1
ATOM 1590 O O . TYR A 1 197 ? -6.829 2.283 -2.571 1.00 98.69 197 TYR A O 1
ATOM 1598 N N . VAL A 1 198 ? -6.096 2.321 -0.458 1.00 98.75 198 VAL A N 1
ATOM 1599 C CA . VAL A 1 198 ? -7.294 2.927 0.142 1.00 98.75 198 VAL A CA 1
ATOM 1600 C C . VAL A 1 198 ? -7.019 4.388 0.457 1.00 98.75 198 VAL A C 1
ATOM 1602 O O . VAL A 1 198 ? -6.168 4.670 1.295 1.00 98.75 198 VAL A O 1
ATOM 1605 N N . SER A 1 199 ? -7.765 5.302 -0.170 1.00 98.38 199 SER A N 1
ATOM 1606 C CA . SER A 1 199 ? -7.540 6.748 -0.032 1.00 98.38 199 SER A CA 1
ATOM 1607 C C . SER A 1 199 ? -8.467 7.441 0.956 1.00 98.38 199 SER A C 1
ATOM 1609 O O . SER A 1 199 ? -8.129 8.519 1.438 1.00 98.38 199 SER A O 1
ATOM 1611 N N . GLY A 1 200 ? -9.634 6.868 1.253 1.00 98.56 200 GLY A N 1
ATOM 1612 C CA . GLY A 1 200 ? -10.677 7.608 1.955 1.00 98.56 200 GLY A CA 1
ATOM 1613 C C . GLY A 1 200 ? -11.779 6.754 2.559 1.00 98.56 200 GLY A C 1
ATOM 1614 O O . GLY A 1 200 ? -11.905 5.561 2.267 1.00 98.56 200 GLY A O 1
ATOM 1615 N N . TYR A 1 201 ? -12.595 7.398 3.388 1.00 98.75 201 TYR A N 1
ATOM 1616 C CA . TYR A 1 201 ? -13.768 6.849 4.052 1.00 98.75 201 TYR A CA 1
ATOM 1617 C C . TYR A 1 201 ? -14.920 7.862 4.102 1.00 98.75 201 TYR A C 1
ATOM 1619 O O . TYR A 1 201 ? -14.701 9.068 4.142 1.00 98.75 201 TYR A O 1
ATOM 1627 N N . TYR A 1 202 ? -16.162 7.383 4.117 1.00 98.62 202 TYR A N 1
ATOM 1628 C CA . TYR A 1 202 ? -17.370 8.211 4.250 1.00 98.62 202 TYR A CA 1
ATOM 1629 C C . TYR A 1 202 ? -18.609 7.343 4.518 1.00 98.62 202 TYR A C 1
ATOM 1631 O O . TYR A 1 202 ? -18.574 6.115 4.391 1.00 98.62 202 TYR A O 1
ATOM 1639 N N . LEU A 1 203 ? -19.737 7.969 4.863 1.00 98.12 203 LEU A N 1
ATOM 1640 C CA . LEU A 1 203 ? -21.047 7.317 4.818 1.00 98.12 203 LEU A CA 1
ATOM 1641 C C . LEU A 1 203 ? -21.656 7.392 3.419 1.00 98.12 203 LEU A C 1
ATOM 1643 O O . LEU A 1 203 ? -21.815 8.465 2.844 1.00 98.12 203 LEU A O 1
ATOM 1647 N N . LYS A 1 204 ? -22.106 6.246 2.907 1.00 97.06 204 LYS A N 1
ATOM 1648 C CA . LYS A 1 204 ? -22.921 6.167 1.690 1.00 97.06 204 LYS A CA 1
ATOM 1649 C C . LYS A 1 204 ? -24.188 5.393 1.988 1.00 97.06 204 LYS A C 1
ATOM 1651 O O . LYS A 1 204 ? -24.134 4.221 2.356 1.00 97.06 204 LYS A O 1
ATOM 1656 N N . ASN A 1 205 ? -25.338 6.052 1.847 1.00 95.50 205 ASN A N 1
ATOM 1657 C CA . ASN A 1 205 ? -26.650 5.486 2.181 1.00 95.50 205 ASN A CA 1
ATOM 1658 C C . ASN A 1 205 ? -26.701 4.912 3.614 1.00 95.50 205 ASN A C 1
ATOM 1660 O O . ASN A 1 205 ? -27.201 3.810 3.832 1.00 95.50 205 ASN A O 1
ATOM 1664 N N . GLY A 1 206 ? -26.116 5.635 4.576 1.00 95.75 206 GLY A N 1
ATOM 1665 C CA . GLY A 1 206 ? -26.053 5.226 5.984 1.00 95.75 206 GLY A CA 1
ATOM 1666 C C . GLY A 1 206 ? -25.071 4.090 6.295 1.00 95.75 206 GLY A C 1
ATOM 1667 O O . GLY A 1 206 ? -25.064 3.598 7.418 1.00 95.75 206 GLY A O 1
ATOM 1668 N N . LYS A 1 207 ? -24.244 3.657 5.332 1.00 97.50 207 LYS A N 1
ATOM 1669 C CA . LYS A 1 207 ? -23.239 2.602 5.530 1.00 97.50 207 LYS A CA 1
ATOM 1670 C C . LYS A 1 207 ? -21.820 3.160 5.507 1.00 97.50 207 LYS A C 1
ATOM 1672 O O . LYS A 1 207 ? -21.473 3.915 4.594 1.00 97.50 207 LYS A O 1
ATOM 1677 N N . LYS A 1 208 ? -21.000 2.723 6.471 1.00 98.56 208 LYS A N 1
ATOM 1678 C CA . LYS A 1 208 ? -19.546 2.941 6.486 1.00 98.56 208 LYS A CA 1
ATOM 1679 C C . LYS A 1 208 ? -18.956 2.412 5.177 1.00 98.56 208 LYS A C 1
ATOM 1681 O O . LYS A 1 208 ? -19.208 1.267 4.800 1.00 98.56 208 LYS A O 1
ATOM 1686 N N . THR A 1 209 ? -18.251 3.276 4.459 1.00 98.69 209 THR A N 1
ATOM 1687 C CA . THR A 1 209 ? -17.687 2.997 3.137 1.00 98.69 209 THR A CA 1
ATOM 1688 C C . THR A 1 209 ? -16.235 3.446 3.113 1.00 98.69 209 THR A C 1
ATOM 1690 O O . THR A 1 209 ? -15.942 4.540 3.582 1.00 98.69 209 THR A O 1
ATOM 1693 N N . ILE A 1 210 ? -15.339 2.633 2.551 1.00 98.62 210 ILE A N 1
ATOM 1694 C CA . ILE A 1 210 ? -13.982 3.069 2.179 1.00 98.62 210 ILE A CA 1
ATOM 1695 C C . ILE A 1 210 ? -13.815 3.040 0.664 1.00 98.62 210 ILE A C 1
ATOM 1697 O O . ILE A 1 210 ? -14.450 2.232 -0.024 1.00 98.62 210 ILE A O 1
ATOM 1701 N N . ARG A 1 211 ? -12.947 3.914 0.156 1.00 98.44 211 ARG A N 1
ATOM 1702 C CA . ARG A 1 211 ? -12.646 4.062 -1.267 1.00 98.44 211 ARG A CA 1
ATOM 1703 C C . ARG A 1 211 ? -11.292 3.448 -1.596 1.00 98.44 211 ARG A C 1
ATOM 1705 O O . ARG A 1 211 ? -10.272 3.834 -1.033 1.00 98.44 211 ARG A O 1
ATOM 1712 N N . PHE A 1 212 ? -11.300 2.529 -2.549 1.00 98.25 212 PHE A N 1
ATOM 1713 C CA . PHE A 1 212 ? -10.119 1.941 -3.156 1.00 98.25 212 PHE A CA 1
ATOM 1714 C C . PHE A 1 212 ? -9.786 2.631 -4.478 1.00 98.25 212 PHE A C 1
ATOM 1716 O O . PHE A 1 212 ? -10.627 2.715 -5.377 1.00 98.25 212 PHE A O 1
ATOM 1723 N N . ILE A 1 213 ? -8.527 3.030 -4.616 1.00 98.00 213 ILE A N 1
ATOM 1724 C CA . ILE A 1 213 ? -7.916 3.453 -5.868 1.00 98.00 213 ILE A CA 1
ATOM 1725 C C . ILE A 1 213 ? -7.482 2.216 -6.643 1.00 98.00 213 ILE A C 1
ATOM 1727 O O . ILE A 1 213 ? -6.664 1.419 -6.172 1.00 98.00 213 ILE A O 1
ATOM 1731 N N . ASN A 1 214 ? -8.062 2.038 -7.827 1.00 95.75 214 ASN A N 1
ATOM 1732 C CA . ASN A 1 214 ? -7.872 0.832 -8.622 1.00 95.75 214 ASN A CA 1
ATOM 1733 C C . ASN A 1 214 ? -6.914 1.069 -9.804 1.00 95.75 214 ASN A C 1
ATOM 1735 O O . ASN A 1 214 ? -6.653 2.196 -10.217 1.00 95.75 214 ASN A O 1
ATOM 1739 N N . SER A 1 215 ? -6.392 -0.026 -10.351 1.00 95.31 215 SER A N 1
ATOM 1740 C CA . SER A 1 215 ? -5.368 -0.074 -11.396 1.00 95.31 215 SER A CA 1
ATOM 1741 C 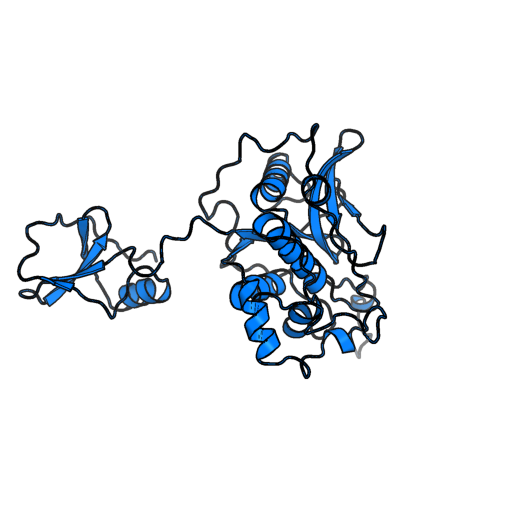C . SER A 1 215 ? -5.901 -0.631 -12.724 1.00 95.31 215 SER A C 1
ATOM 1743 O O . SER A 1 215 ? -5.183 -1.319 -13.455 1.00 95.31 215 SER A O 1
ATOM 1745 N N . TYR A 1 216 ? -7.174 -0.364 -13.042 1.00 95.50 216 TYR A N 1
ATOM 1746 C CA . TYR A 1 216 ? -7.791 -0.669 -14.343 1.00 95.50 216 TYR A CA 1
ATOM 1747 C C . TYR A 1 216 ? -8.151 0.606 -15.122 1.00 95.50 216 TYR A C 1
ATOM 1749 O O . TYR A 1 216 ? -9.097 0.614 -15.908 1.00 95.50 216 TYR A O 1
ATOM 1757 N N . GLY A 1 217 ? -7.384 1.680 -14.912 1.00 93.94 217 GLY A N 1
ATOM 1758 C CA . GLY A 1 217 ? -7.571 2.973 -15.562 1.00 93.94 217 GLY A CA 1
ATOM 1759 C C . GLY A 1 217 ? -8.663 3.839 -14.934 1.00 93.94 217 GLY A C 1
ATOM 1760 O O . GLY A 1 217 ? -9.181 3.570 -13.847 1.00 93.94 217 GLY A O 1
ATOM 1761 N N . GLU A 1 218 ? -8.991 4.920 -15.632 1.00 93.31 218 GLU A N 1
ATOM 1762 C CA . GLU A 1 218 ? -9.991 5.901 -15.213 1.00 93.31 218 GLU A CA 1
ATOM 1763 C C . GLU A 1 218 ? -11.356 5.263 -14.910 1.00 93.31 218 GLU A C 1
ATOM 1765 O O . GLU A 1 218 ? -11.803 4.345 -15.598 1.00 93.31 218 GLU A O 1
ATOM 1770 N N . ASN A 1 219 ? -12.042 5.779 -13.885 1.00 92.69 219 ASN A N 1
ATOM 1771 C CA . ASN A 1 219 ? -13.361 5.312 -13.427 1.00 92.69 219 ASN A CA 1
ATOM 1772 C C 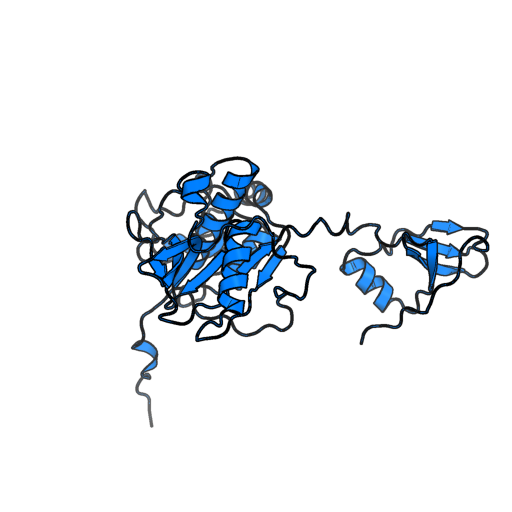. ASN A 1 219 ? -13.414 3.846 -12.946 1.00 92.69 219 ASN A C 1
ATOM 1774 O O . ASN A 1 219 ? -14.498 3.267 -12.871 1.00 92.69 219 ASN A O 1
ATOM 1778 N N . SER A 1 220 ? -12.269 3.238 -12.618 1.00 94.56 220 SER A N 1
ATOM 1779 C CA . SER A 1 220 ? -12.209 1.850 -12.137 1.00 94.56 220 SER A CA 1
ATOM 1780 C C . SER A 1 220 ? -12.174 1.693 -10.613 1.00 94.56 220 SER A C 1
ATOM 1782 O O . SER A 1 220 ? -12.186 0.556 -10.128 1.00 94.56 220 SER A O 1
ATOM 1784 N N . ASP A 1 221 ? -12.127 2.803 -9.871 1.00 96.25 221 ASP A N 1
ATOM 1785 C CA . ASP A 1 221 ? -12.113 2.834 -8.405 1.00 96.25 221 ASP A CA 1
ATOM 1786 C C . ASP A 1 221 ? -13.265 2.018 -7.811 1.00 96.25 221 ASP A C 1
ATOM 1788 O O . ASP A 1 221 ? -14.348 1.901 -8.392 1.00 96.25 221 ASP A O 1
ATOM 1792 N N . GLN A 1 222 ? -13.025 1.436 -6.639 1.00 96.19 222 GLN A N 1
ATOM 1793 C CA . GLN A 1 222 ? -14.008 0.598 -5.961 1.00 96.19 222 GLN A CA 1
ATOM 1794 C C . GLN A 1 222 ? -14.378 1.171 -4.606 1.00 96.19 222 GLN A C 1
ATOM 1796 O O . GLN A 1 222 ? -13.596 1.846 -3.947 1.00 96.19 222 GLN A O 1
ATOM 1801 N N . GLU A 1 223 ? -15.579 0.838 -4.166 1.00 97.06 223 GLU A N 1
ATOM 1802 C CA . GLU A 1 223 ? -16.049 1.131 -2.824 1.00 97.06 223 GLU A CA 1
ATOM 1803 C C . GLU A 1 223 ? -16.276 -0.175 -2.074 1.00 97.06 223 GLU A C 1
ATOM 1805 O O . GLU A 1 223 ? -16.718 -1.176 -2.648 1.00 97.06 223 GLU A O 1
ATOM 1810 N N . TYR A 1 224 ? -16.004 -0.151 -0.776 1.00 97.56 224 TYR A N 1
ATOM 1811 C CA . TYR A 1 224 ? -16.185 -1.295 0.101 1.00 97.56 224 TYR A CA 1
ATOM 1812 C C . TYR A 1 224 ? -17.050 -0.933 1.304 1.00 97.56 224 TYR A C 1
ATOM 1814 O O . TYR A 1 224 ? -16.782 0.048 1.991 1.00 97.56 224 TYR A O 1
ATOM 1822 N N . GLN A 1 225 ? -18.072 -1.756 1.558 1.00 97.31 225 GLN A N 1
ATOM 1823 C CA . GLN A 1 225 ? -19.074 -1.562 2.616 1.00 97.31 225 GLN A CA 1
ATOM 1824 C C . GLN A 1 225 ? -19.230 -2.797 3.519 1.00 97.31 225 GLN A C 1
ATOM 1826 O O . GLN A 1 225 ? -20.330 -3.092 3.987 1.00 97.31 225 GLN A O 1
ATOM 1831 N N . GLY A 1 226 ? -18.165 -3.584 3.713 1.00 95.06 226 GLY A N 1
ATOM 1832 C CA . GLY A 1 226 ? -18.241 -4.796 4.541 1.00 95.06 226 GLY A CA 1
ATOM 1833 C C . GLY A 1 226 ? -18.779 -6.043 3.827 1.00 95.06 226 GLY A C 1
ATOM 1834 O O . GLY A 1 226 ? -19.110 -7.023 4.488 1.00 95.06 226 GLY A O 1
ATOM 1835 N N . ASP A 1 227 ? -18.912 -6.032 2.493 1.00 93.12 227 ASP A N 1
ATOM 1836 C CA . ASP A 1 227 ? -19.567 -7.117 1.739 1.00 93.12 227 ASP A CA 1
ATOM 1837 C C . ASP A 1 227 ? -18.736 -8.409 1.673 1.00 93.12 227 ASP A C 1
ATOM 1839 O O . ASP A 1 227 ? -19.286 -9.504 1.539 1.00 93.12 227 ASP A O 1
ATOM 1843 N N . LYS A 1 228 ? -17.410 -8.297 1.762 1.00 94.44 228 LYS A N 1
ATOM 1844 C CA . LYS A 1 228 ? -16.456 -9.412 1.785 1.00 94.44 228 LYS A CA 1
ATOM 1845 C C . LYS A 1 228 ? -15.291 -9.101 2.700 1.00 94.44 228 LYS A C 1
ATOM 1847 O O . LYS A 1 228 ? -15.120 -7.983 3.137 1.00 94.44 228 LYS A O 1
ATOM 1852 N N . GLU A 1 229 ? -14.466 -10.090 2.957 1.00 95.19 229 GLU A N 1
ATOM 1853 C CA . GLU A 1 229 ? -13.237 -9.859 3.689 1.00 95.19 229 GLU A CA 1
ATOM 1854 C C . GLU A 1 229 ? -12.281 -8.944 2.905 1.00 95.19 229 GLU A C 1
ATOM 1856 O O . GLU A 1 229 ? -12.010 -9.173 1.716 1.00 95.19 229 GLU A O 1
ATOM 1861 N N . ILE A 1 230 ? -11.775 -7.929 3.601 1.00 96.31 230 ILE A N 1
ATOM 1862 C CA . ILE A 1 230 ? -10.525 -7.237 3.283 1.00 96.31 230 ILE A CA 1
ATOM 1863 C C . ILE A 1 230 ? -9.422 -7.879 4.122 1.00 96.31 230 ILE A C 1
ATOM 1865 O O . ILE A 1 230 ? -9.680 -8.328 5.235 1.00 96.31 230 ILE A O 1
ATOM 1869 N N . TYR A 1 231 ? -8.219 -7.995 3.579 1.00 97.00 231 TYR A N 1
ATOM 1870 C CA . TYR A 1 231 ? -7.140 -8.733 4.233 1.00 97.00 231 TYR A CA 1
ATOM 1871 C C . TYR A 1 231 ? -5.786 -8.077 3.988 1.00 97.00 231 TYR A C 1
ATOM 1873 O O . TYR A 1 231 ? -5.650 -7.217 3.110 1.00 97.00 231 TYR A O 1
ATOM 1881 N N . ASP A 1 232 ? -4.794 -8.501 4.771 1.00 97.69 232 ASP A N 1
ATOM 1882 C CA . ASP A 1 232 ? -3.407 -8.034 4.705 1.00 97.69 232 ASP A CA 1
ATOM 1883 C C . ASP A 1 232 ? -3.317 -6.492 4.684 1.00 97.69 232 ASP A C 1
ATOM 1885 O O . ASP A 1 232 ? -2.535 -5.917 3.923 1.00 97.69 232 ASP A O 1
ATOM 1889 N N . ILE A 1 233 ? -4.159 -5.814 5.484 1.00 98.19 233 ILE A N 1
ATOM 1890 C CA . ILE A 1 233 ? -4.173 -4.349 5.594 1.00 98.19 233 ILE A CA 1
ATOM 1891 C C . ILE A 1 233 ? -2.809 -3.898 6.105 1.00 98.19 233 ILE A C 1
ATOM 1893 O O . ILE A 1 233 ? -2.448 -4.183 7.244 1.00 98.19 233 ILE A O 1
ATOM 1897 N N . SER A 1 234 ? -2.065 -3.204 5.250 1.00 97.94 234 SER A N 1
ATOM 1898 C CA . SER A 1 234 ? -0.679 -2.814 5.482 1.00 97.94 234 SER A CA 1
ATOM 1899 C C . SER A 1 234 ? -0.522 -1.319 5.251 1.00 97.94 234 SER A C 1
ATOM 1901 O O . SER A 1 234 ? -0.897 -0.814 4.194 1.00 97.94 234 SER A O 1
ATOM 1903 N N . PHE A 1 235 ? 0.071 -0.612 6.201 1.00 96.94 235 PHE A N 1
ATOM 1904 C CA . PHE A 1 235 ? 0.349 0.818 6.082 1.00 96.94 235 PHE A CA 1
ATOM 1905 C C . PHE A 1 235 ? 1.763 1.131 6.550 1.00 96.94 235 PHE A C 1
ATOM 1907 O O . PHE A 1 235 ? 2.419 0.325 7.219 1.00 96.94 235 PHE A O 1
ATOM 1914 N N . LEU A 1 236 ? 2.261 2.288 6.131 1.00 93.88 236 LEU A N 1
ATOM 1915 C CA . LEU A 1 236 ? 3.592 2.749 6.475 1.00 93.88 236 LEU A CA 1
ATOM 1916 C C . LEU A 1 236 ? 3.489 3.609 7.717 1.00 93.88 236 LEU A C 1
ATOM 1918 O O . LEU A 1 236 ? 2.594 4.438 7.850 1.00 93.88 236 LEU A O 1
ATOM 1922 N N . MET A 1 237 ? 4.408 3.382 8.643 1.00 85.75 237 MET A N 1
ATOM 1923 C CA . MET A 1 237 ? 4.454 4.150 9.868 1.00 85.75 237 MET A CA 1
ATOM 1924 C C . MET A 1 237 ? 5.858 4.678 10.056 1.00 85.75 237 MET A C 1
ATOM 1926 O O . MET A 1 237 ? 6.789 3.966 10.457 1.00 85.75 237 MET A O 1
ATOM 1930 N N . ASP A 1 238 ? 5.960 5.977 9.841 1.00 66.88 238 ASP A N 1
ATOM 1931 C CA . ASP A 1 238 ? 7.016 6.795 10.384 1.00 66.88 238 ASP A CA 1
ATOM 1932 C C . ASP A 1 238 ? 6.709 6.997 11.867 1.00 66.88 238 ASP A C 1
ATOM 1934 O O . ASP A 1 238 ? 6.268 8.053 12.311 1.00 66.88 238 ASP A O 1
ATOM 1938 N N . LEU A 1 239 ? 6.915 5.937 12.664 1.00 46.25 239 LEU A N 1
ATOM 1939 C CA . LEU A 1 239 ? 7.000 6.074 14.119 1.00 46.25 239 LEU A CA 1
ATOM 1940 C C . LEU A 1 239 ? 7.870 7.301 14.410 1.00 46.25 239 LEU A C 1
ATOM 1942 O O . LEU A 1 239 ? 8.855 7.479 13.673 1.00 46.25 239 LEU A O 1
ATOM 1946 N N . PRO A 1 240 ? 7.587 8.104 15.464 1.00 34.88 240 PRO A N 1
ATOM 1947 C CA . PRO A 1 240 ? 8.549 9.106 15.902 1.00 34.88 240 PRO A CA 1
ATOM 1948 C C . PRO A 1 240 ? 9.871 8.374 15.942 1.00 34.88 240 PRO A C 1
ATOM 1950 O O . PRO A 1 240 ? 9.930 7.321 16.591 1.00 34.88 240 PRO A O 1
ATOM 1953 N N . ASN A 1 241 ? 10.825 8.836 15.113 1.00 31.92 241 ASN A N 1
ATOM 1954 C CA . ASN A 1 241 ? 12.089 8.147 14.884 1.00 31.92 241 ASN A CA 1
ATOM 1955 C C . ASN A 1 241 ? 12.466 7.523 16.219 1.00 31.92 241 ASN A C 1
ATOM 1957 O O . ASN A 1 241 ? 12.574 8.309 17.166 1.00 31.92 241 ASN A O 1
ATOM 1961 N N . PRO A 1 242 ? 12.583 6.186 16.374 1.00 35.47 242 PRO A N 1
ATOM 1962 C CA . PRO A 1 242 ? 13.253 5.677 17.555 1.00 35.47 242 PRO A CA 1
ATOM 1963 C C . PRO A 1 242 ? 14.573 6.450 17.563 1.00 35.47 242 PRO A C 1
ATOM 1965 O O . PRO A 1 242 ? 15.324 6.339 16.588 1.00 35.47 242 PRO A O 1
ATOM 1968 N N . PRO A 1 243 ? 14.728 7.399 18.503 1.00 33.88 243 PRO A N 1
ATOM 1969 C CA . PRO A 1 243 ? 15.496 8.615 18.272 1.00 33.88 243 PRO A CA 1
ATOM 1970 C C . PRO A 1 243 ? 16.902 8.169 17.981 1.00 33.88 243 PRO A C 1
ATOM 1972 O O . PRO A 1 243 ? 17.467 7.601 18.900 1.00 33.88 243 PRO A O 1
ATOM 1975 N N . ASN A 1 244 ? 17.379 8.322 16.735 1.00 39.28 244 ASN A N 1
ATOM 1976 C CA . ASN A 1 244 ? 18.602 7.695 16.224 1.00 39.28 244 ASN A CA 1
ATOM 1977 C C . ASN A 1 244 ? 18.978 6.442 17.020 1.00 39.28 244 ASN A C 1
ATOM 1979 O O . ASN A 1 244 ? 19.686 6.511 18.017 1.00 39.28 244 ASN A O 1
ATOM 1983 N N . LYS A 1 245 ? 18.492 5.286 16.586 1.00 46.09 245 LYS A N 1
ATOM 1984 C CA . LYS A 1 245 ? 18.793 3.981 17.186 1.00 46.09 245 LYS A CA 1
ATOM 1985 C C . LYS A 1 245 ? 20.277 3.767 17.585 1.00 46.09 245 LYS A C 1
ATOM 1987 O O . LYS A 1 245 ? 20.583 3.070 18.548 1.00 46.09 245 LYS A O 1
ATOM 1992 N N . ILE A 1 246 ? 21.218 4.462 16.957 1.00 44.47 246 ILE A N 1
ATOM 1993 C CA . ILE A 1 246 ? 22.566 4.630 17.509 1.00 44.47 246 ILE A CA 1
ATOM 1994 C C . ILE A 1 246 ? 22.529 5.662 18.663 1.00 44.47 246 ILE A C 1
ATOM 1996 O O . ILE A 1 246 ? 22.473 6.863 18.401 1.00 44.47 246 ILE A O 1
ATOM 2000 N N . ASN A 1 247 ? 22.620 5.185 19.919 1.00 49.41 247 ASN A N 1
ATOM 2001 C CA . ASN A 1 247 ? 22.800 5.938 21.188 1.00 49.41 247 ASN A CA 1
ATOM 2002 C C . ASN A 1 247 ? 21.586 6.105 22.127 1.00 49.41 247 ASN A C 1
ATOM 2004 O O . ASN A 1 247 ? 21.567 7.035 22.941 1.00 49.41 247 ASN A O 1
ATOM 2008 N N . MET A 1 248 ? 20.596 5.204 22.110 1.00 60.81 248 MET A N 1
ATOM 2009 C CA . MET A 1 248 ? 19.596 5.177 23.196 1.00 60.81 248 MET A CA 1
ATOM 2010 C C . MET A 1 248 ? 20.220 4.770 24.536 1.00 60.81 248 MET A C 1
ATOM 2012 O O . MET A 1 248 ? 19.876 5.330 25.581 1.00 60.81 248 MET A O 1
ATOM 2016 N N . LEU A 1 249 ? 21.153 3.818 24.489 1.00 73.31 249 LEU A N 1
ATOM 2017 C CA . LEU A 1 249 ? 21.976 3.394 25.613 1.00 73.31 249 LEU A CA 1
ATOM 2018 C C . LEU A 1 249 ? 23.451 3.586 25.246 1.00 73.31 249 LEU A C 1
ATOM 2020 O O . LEU A 1 249 ? 23.880 3.203 24.161 1.00 73.31 249 LEU A O 1
ATOM 2024 N N . LYS A 1 250 ? 24.231 4.162 26.162 1.00 84.12 250 LYS A N 1
ATOM 2025 C CA . LYS A 1 250 ? 25.695 4.223 26.048 1.00 84.12 250 LYS A CA 1
ATOM 2026 C C . LYS A 1 250 ? 26.315 3.037 26.763 1.00 84.12 250 LYS A C 1
ATOM 2028 O O . LYS A 1 250 ? 25.826 2.653 27.826 1.00 84.12 250 LYS A O 1
ATOM 2033 N N . ILE A 1 251 ? 27.415 2.505 26.240 1.00 86.50 251 ILE A N 1
ATOM 2034 C CA . ILE A 1 251 ? 28.205 1.516 26.974 1.00 86.50 251 ILE A CA 1
ATOM 2035 C C . ILE A 1 251 ? 29.276 2.249 27.771 1.00 86.50 251 ILE A C 1
ATOM 2037 O O . ILE A 1 251 ? 30.115 2.952 27.210 1.00 86.50 251 ILE A O 1
ATOM 2041 N N . VAL A 1 252 ? 29.248 2.082 29.091 1.00 87.12 252 VAL A N 1
ATOM 2042 C CA . VAL A 1 252 ? 30.241 2.660 30.000 1.00 87.12 252 VAL A CA 1
ATOM 2043 C C . VAL A 1 252 ? 31.010 1.537 30.681 1.00 87.12 252 VAL A C 1
ATOM 2045 O O . VAL A 1 252 ? 30.424 0.614 31.247 1.00 87.12 252 VAL A O 1
ATOM 2048 N N . GLY A 1 253 ? 32.336 1.613 30.627 1.00 85.94 253 GLY A N 1
ATOM 2049 C CA . GLY A 1 253 ? 33.240 0.660 31.257 1.00 85.94 253 GLY A CA 1
ATOM 2050 C C . GLY A 1 253 ? 33.879 1.224 32.524 1.00 85.94 253 GLY A C 1
ATOM 2051 O O . GLY A 1 253 ? 34.294 2.382 32.561 1.00 85.94 253 GLY A O 1
ATOM 2052 N N . ASN A 1 254 ? 34.021 0.403 33.562 1.00 84.31 254 ASN A N 1
ATOM 2053 C CA . ASN A 1 254 ? 34.830 0.740 34.734 1.00 84.31 254 ASN A CA 1
ATOM 2054 C C . ASN A 1 254 ? 36.278 0.276 34.509 1.00 84.31 254 ASN A C 1
ATOM 2056 O O . ASN A 1 254 ? 36.528 -0.923 34.377 1.00 84.31 254 ASN A O 1
ATOM 2060 N N . LYS A 1 255 ? 37.246 1.200 34.475 1.00 85.12 255 LYS A N 1
ATOM 2061 C CA . LYS A 1 255 ? 38.658 0.860 34.204 1.00 85.12 255 LYS A CA 1
ATOM 2062 C C . LYS A 1 255 ? 39.272 -0.073 35.253 1.00 85.12 255 LYS A C 1
ATOM 2064 O O . LYS A 1 255 ? 40.129 -0.880 34.900 1.00 85.12 255 LYS A O 1
ATOM 2069 N N . THR A 1 256 ? 38.820 0.016 36.503 1.00 83.38 256 THR A N 1
ATOM 2070 C CA . THR A 1 256 ? 39.325 -0.773 37.635 1.00 83.38 256 THR A CA 1
ATOM 2071 C C . THR A 1 256 ? 38.792 -2.201 37.601 1.00 83.38 256 THR A C 1
ATOM 2073 O O . THR A 1 256 ? 39.564 -3.150 37.681 1.00 83.38 256 THR A O 1
ATOM 2076 N N . THR A 1 257 ? 37.477 -2.377 37.447 1.00 83.06 257 THR A N 1
ATOM 2077 C CA . THR A 1 257 ? 36.844 -3.711 37.495 1.00 83.06 257 THR A CA 1
ATOM 2078 C C . THR A 1 257 ? 36.735 -4.386 36.132 1.00 83.06 257 THR A C 1
ATOM 2080 O O . THR A 1 257 ? 36.379 -5.560 36.064 1.00 83.06 257 THR A O 1
ATOM 2083 N N . ARG A 1 258 ? 36.998 -3.646 35.046 1.00 82.69 258 ARG A N 1
ATOM 2084 C CA . ARG A 1 258 ? 36.822 -4.063 33.643 1.00 82.69 258 ARG A CA 1
ATOM 2085 C C . ARG A 1 258 ? 35.394 -4.478 33.270 1.00 82.69 258 ARG A C 1
ATOM 2087 O O . ARG A 1 258 ? 35.183 -5.045 32.202 1.00 82.69 258 ARG A O 1
ATOM 2094 N N . LYS A 1 259 ? 34.401 -4.156 34.104 1.00 83.44 259 LYS A N 1
ATOM 2095 C CA . LYS A 1 259 ? 32.981 -4.412 33.825 1.00 83.44 259 LYS A CA 1
ATOM 2096 C C . LYS A 1 259 ? 32.394 -3.345 32.904 1.00 83.44 259 LYS A C 1
ATOM 2098 O O . LYS A 1 259 ? 32.758 -2.173 33.013 1.00 83.44 259 LYS A O 1
ATOM 2103 N N . GLN A 1 260 ? 31.467 -3.760 32.043 1.00 85.62 260 GLN A N 1
ATOM 2104 C CA . GLN A 1 260 ? 30.710 -2.893 31.137 1.00 85.62 260 GLN A CA 1
ATOM 2105 C C . GLN A 1 260 ? 29.240 -2.815 31.553 1.00 85.62 260 GLN A C 1
ATOM 2107 O O . GLN A 1 260 ? 28.656 -3.797 32.018 1.00 85.62 260 GLN A O 1
ATOM 2112 N N . TYR A 1 261 ? 28.650 -1.641 31.363 1.00 86.38 261 TYR A N 1
ATOM 2113 C CA . TYR A 1 261 ? 27.282 -1.323 31.747 1.00 86.38 261 TYR A CA 1
ATOM 2114 C C . TYR A 1 261 ? 26.578 -0.571 30.620 1.00 86.38 261 TYR A C 1
ATOM 2116 O O . TYR A 1 261 ? 27.208 0.209 29.909 1.00 86.38 261 TYR A O 1
ATOM 2124 N N . LEU A 1 262 ? 25.265 -0.750 30.513 1.00 86.81 262 LEU A N 1
ATOM 2125 C CA . LEU A 1 262 ? 24.390 0.108 29.723 1.00 86.81 262 LEU A CA 1
ATOM 2126 C C . LEU A 1 262 ? 23.963 1.301 30.575 1.00 86.81 262 LEU A C 1
ATOM 2128 O O . LEU A 1 262 ? 23.491 1.132 31.702 1.00 86.81 262 LEU A O 1
ATOM 2132 N N . LEU A 1 263 ? 24.104 2.498 30.020 1.00 83.00 263 LEU A N 1
ATOM 2133 C CA . LEU A 1 263 ? 23.694 3.759 30.619 1.00 83.00 263 LEU A CA 1
ATOM 2134 C C . LEU A 1 263 ? 22.583 4.382 29.771 1.00 83.00 263 LEU A C 1
ATOM 2136 O O . LEU A 1 263 ? 22.823 4.807 28.639 1.00 83.00 263 LEU A O 1
ATOM 2140 N N . GLY A 1 264 ? 21.374 4.436 30.327 1.00 75.50 264 GLY A N 1
ATOM 2141 C CA . GLY A 1 264 ? 20.237 5.123 29.715 1.00 75.50 264 GLY A CA 1
ATOM 2142 C C . GLY A 1 264 ? 20.164 6.607 30.078 1.00 75.50 264 GLY A C 1
ATOM 2143 O O . GLY A 1 264 ? 20.947 7.114 30.885 1.00 75.50 264 GLY A O 1
ATOM 2144 N N . LYS A 1 265 ? 19.178 7.317 29.510 1.00 72.69 265 LYS A N 1
ATOM 2145 C CA . LYS A 1 265 ? 18.901 8.735 29.832 1.00 72.69 265 LYS A CA 1
ATOM 2146 C C . LYS A 1 265 ? 18.543 8.965 31.306 1.00 72.69 265 LYS A C 1
ATOM 2148 O O . LYS A 1 265 ? 18.745 10.062 31.813 1.00 72.69 265 LYS A O 1
ATOM 2153 N N . ASP A 1 266 ? 18.066 7.929 31.990 1.00 70.44 266 ASP A N 1
ATOM 2154 C CA . ASP A 1 266 ? 17.775 7.926 33.427 1.00 70.44 266 ASP A CA 1
ATOM 2155 C C . ASP A 1 266 ? 19.029 7.897 34.314 1.00 70.44 266 ASP A C 1
ATOM 2157 O O . ASP A 1 266 ? 18.923 7.939 35.535 1.00 70.44 266 ASP A O 1
ATOM 2161 N N . ARG A 1 267 ? 20.219 7.835 33.702 1.00 75.38 267 ARG A N 1
ATOM 2162 C CA . ARG A 1 267 ? 21.528 7.781 34.365 1.00 75.38 267 ARG A CA 1
ATOM 2163 C C . ARG A 1 267 ? 21.721 6.559 35.269 1.00 75.38 267 ARG A C 1
ATOM 2165 O O . ARG A 1 267 ? 22.637 6.560 36.090 1.00 75.38 267 ARG A O 1
ATOM 2172 N N . LYS A 1 268 ? 20.918 5.508 35.085 1.00 78.00 268 LYS A N 1
ATOM 2173 C CA . LYS A 1 268 ? 21.071 4.244 35.811 1.00 78.00 268 LYS A CA 1
ATOM 2174 C C . LYS A 1 268 ? 21.962 3.280 35.040 1.00 78.00 268 LYS A C 1
ATOM 2176 O O . LYS A 1 268 ? 21.763 3.067 33.839 1.00 78.00 268 LYS A O 1
ATOM 2181 N N . LEU A 1 269 ? 22.922 2.679 35.739 1.00 81.50 269 LEU A N 1
ATOM 2182 C CA . LEU A 1 269 ? 23.783 1.632 35.195 1.00 81.50 269 LEU A CA 1
ATOM 2183 C C . LEU A 1 269 ? 23.070 0.288 35.261 1.00 81.50 269 LEU A C 1
ATOM 2185 O O . LEU A 1 269 ? 22.595 -0.120 36.319 1.00 81.50 269 LEU A O 1
ATOM 2189 N N . ARG A 1 270 ? 23.052 -0.421 34.135 1.00 82.75 270 ARG A N 1
ATOM 2190 C CA . ARG A 1 270 ? 22.531 -1.786 34.022 1.00 82.75 270 ARG A CA 1
ATOM 2191 C C . ARG A 1 270 ? 23.653 -2.691 33.560 1.00 82.75 270 ARG A C 1
ATOM 2193 O O . ARG A 1 270 ? 24.345 -2.374 32.595 1.00 82.75 270 ARG A O 1
ATOM 2200 N N . TRP A 1 271 ? 23.882 -3.788 34.265 1.00 77.06 271 TRP A N 1
ATOM 2201 C CA . TRP A 1 271 ? 25.002 -4.665 33.945 1.00 77.06 271 TRP A CA 1
ATOM 2202 C C . TRP A 1 271 ? 24.735 -5.466 32.660 1.00 77.06 271 TRP A C 1
ATOM 2204 O O . TRP A 1 271 ? 23.620 -5.933 32.439 1.00 77.06 271 TRP A O 1
ATOM 2214 N N . ILE A 1 272 ? 25.756 -5.613 31.811 1.00 70.19 272 ILE A N 1
ATOM 2215 C CA . ILE A 1 272 ? 25.707 -6.448 30.605 1.00 70.19 272 ILE A CA 1
ATOM 2216 C C . ILE A 1 272 ? 26.189 -7.849 30.984 1.00 70.19 272 ILE A C 1
ATOM 2218 O O . ILE A 1 272 ? 27.350 -8.031 31.350 1.00 70.19 272 ILE A O 1
ATOM 2222 N N . PHE A 1 273 ? 25.290 -8.831 30.916 1.00 65.88 273 PHE A N 1
ATOM 2223 C CA . PHE A 1 273 ? 25.544 -10.178 31.437 1.00 65.88 273 PHE A CA 1
ATOM 2224 C C . PHE A 1 273 ? 26.219 -11.121 30.442 1.00 65.88 273 PHE A C 1
ATOM 2226 O O . PHE A 1 273 ? 26.895 -12.055 30.865 1.00 65.88 273 PHE A O 1
ATOM 2233 N N . ASN A 1 274 ? 26.038 -10.916 29.135 1.00 74.94 274 ASN A N 1
ATOM 2234 C CA . ASN A 1 274 ? 26.652 -11.762 28.117 1.00 74.94 274 ASN A CA 1
ATOM 2235 C C . ASN A 1 274 ? 26.779 -11.052 26.758 1.00 74.94 274 ASN A C 1
ATOM 2237 O O . ASN A 1 274 ? 26.149 -10.025 26.498 1.00 74.94 274 ASN A O 1
ATOM 2241 N N . GLU A 1 275 ? 27.617 -11.625 25.896 1.00 78.75 275 GLU A N 1
ATOM 2242 C CA . GLU A 1 275 ? 27.902 -11.131 24.546 1.00 78.75 275 GLU A CA 1
ATOM 2243 C C . GLU A 1 275 ? 26.681 -11.214 23.614 1.00 78.75 275 GLU A C 1
ATOM 2245 O O . GLU A 1 275 ? 26.521 -10.378 22.728 1.00 78.75 275 GLU A O 1
ATOM 2250 N N . THR A 1 276 ? 25.783 -12.178 23.838 1.00 78.94 276 THR A N 1
ATOM 2251 C CA . THR A 1 276 ? 24.542 -12.339 23.066 1.00 78.94 276 THR A CA 1
ATOM 2252 C C . THR A 1 276 ? 23.639 -11.115 23.194 1.00 78.94 276 THR A C 1
ATOM 2254 O O . THR A 1 276 ? 23.288 -10.525 22.178 1.00 78.94 276 THR A O 1
ATOM 2257 N N . LEU A 1 277 ? 23.358 -10.664 24.420 1.00 76.75 277 LEU A N 1
ATOM 2258 C CA . LEU A 1 277 ? 22.568 -9.461 24.689 1.00 76.75 277 LEU A CA 1
ATOM 2259 C C . LEU A 1 277 ? 23.213 -8.225 24.055 1.00 76.75 277 LEU A C 1
ATOM 2261 O O . LEU A 1 277 ? 22.537 -7.394 23.457 1.00 76.75 277 LEU A O 1
ATOM 2265 N N . LEU A 1 278 ? 24.538 -8.106 24.158 1.00 78.38 278 LEU A N 1
ATOM 2266 C CA . LEU A 1 278 ? 25.272 -6.999 23.553 1.00 78.38 278 LEU A CA 1
ATOM 2267 C C . LEU A 1 278 ? 25.150 -7.002 22.019 1.00 78.38 278 LEU A C 1
ATOM 2269 O O . LEU A 1 278 ? 24.947 -5.952 21.410 1.00 78.38 278 LEU A O 1
ATOM 2273 N N . ASN A 1 279 ? 25.225 -8.179 21.394 1.00 78.81 279 ASN A N 1
ATOM 2274 C CA . ASN A 1 279 ? 25.021 -8.344 19.958 1.00 78.81 279 ASN A CA 1
ATOM 2275 C C . ASN A 1 279 ? 23.576 -8.050 19.539 1.00 78.81 279 ASN A C 1
ATOM 2277 O O . ASN A 1 279 ? 23.372 -7.403 18.519 1.00 78.81 279 ASN A O 1
ATOM 2281 N N . GLU A 1 280 ? 22.578 -8.468 20.314 1.00 76.19 280 GLU A N 1
ATOM 2282 C CA . GLU A 1 280 ? 21.165 -8.168 20.055 1.00 76.19 280 GLU A CA 1
ATOM 2283 C C . GLU A 1 280 ? 20.876 -6.667 20.148 1.00 76.19 280 GLU A C 1
ATOM 2285 O O . GLU A 1 280 ? 20.227 -6.099 19.267 1.00 76.19 280 GLU A O 1
ATOM 2290 N N . LEU A 1 281 ? 21.411 -5.990 21.168 1.00 77.56 281 LEU A N 1
ATOM 2291 C CA . LEU A 1 281 ? 21.300 -4.537 21.324 1.00 77.56 281 LEU A CA 1
ATOM 2292 C C . LEU A 1 281 ? 22.017 -3.781 20.199 1.00 77.56 281 LEU A C 1
ATOM 2294 O O . LEU A 1 281 ? 21.523 -2.753 19.741 1.00 77.56 281 LEU A O 1
ATOM 2298 N N . HIS A 1 282 ? 23.146 -4.300 19.720 1.00 78.44 282 HIS A N 1
ATOM 2299 C CA . HIS A 1 282 ? 23.848 -3.740 18.569 1.00 78.44 282 HIS A CA 1
ATOM 2300 C C . HIS A 1 282 ? 23.072 -3.930 17.265 1.00 78.44 282 HIS A C 1
ATOM 2302 O O . HIS A 1 282 ? 22.787 -2.964 16.562 1.00 78.44 282 HIS A O 1
ATOM 2308 N N . ASN A 1 283 ? 22.644 -5.159 16.976 1.00 69.44 283 ASN A N 1
ATOM 2309 C CA . ASN A 1 283 ? 21.911 -5.498 15.757 1.00 69.44 283 ASN A CA 1
ATOM 2310 C C . ASN A 1 283 ? 20.537 -4.814 15.693 1.00 69.44 283 ASN A C 1
ATOM 2312 O O . ASN A 1 283 ? 20.042 -4.508 14.611 1.00 69.44 283 ASN A O 1
ATOM 2316 N N . SER A 1 284 ? 19.914 -4.556 16.846 1.00 62.31 284 SER A N 1
ATOM 2317 C CA . SER A 1 284 ? 18.647 -3.823 16.937 1.00 62.31 284 SER A CA 1
ATOM 2318 C C . SER A 1 284 ? 18.808 -2.302 16.863 1.00 62.31 284 SER A C 1
ATOM 2320 O O . SER A 1 284 ? 17.788 -1.601 16.794 1.00 62.31 284 SER A O 1
ATOM 2322 N N . GLY A 1 285 ? 20.052 -1.804 16.856 1.00 64.38 285 GLY A N 1
ATOM 2323 C CA . GLY A 1 285 ? 20.381 -0.388 16.933 1.00 64.38 285 GLY A CA 1
ATOM 2324 C C . GLY A 1 285 ? 19.839 0.212 18.226 1.00 64.38 285 GLY A C 1
ATOM 2325 O O . GLY A 1 285 ? 18.910 1.003 18.199 1.00 64.38 285 GLY A O 1
ATOM 2326 N N . VAL A 1 286 ? 20.320 -0.232 19.378 1.00 73.25 286 VAL A N 1
ATOM 2327 C CA . VAL A 1 286 ? 19.974 0.355 20.686 1.00 73.25 286 VAL A CA 1
ATOM 2328 C C . VAL A 1 286 ? 21.231 0.864 21.393 1.00 73.25 286 VAL A C 1
ATOM 2330 O O . VAL A 1 286 ? 21.192 1.894 22.073 1.00 73.25 286 VAL A O 1
ATOM 2333 N N . ALA A 1 287 ? 22.351 0.169 21.197 1.00 77.31 287 ALA A N 1
ATOM 2334 C CA . ALA A 1 287 ? 23.684 0.534 21.662 1.00 77.31 287 ALA A CA 1
ATOM 2335 C C . ALA A 1 287 ? 24.719 0.156 20.594 1.00 77.31 287 ALA A C 1
ATOM 2337 O O . ALA A 1 287 ? 24.521 -0.819 19.873 1.00 77.31 287 ALA A O 1
ATOM 2338 N N . ASP A 1 288 ? 25.839 0.872 20.508 1.00 80.69 288 ASP A N 1
ATOM 2339 C CA . ASP A 1 288 ? 26.967 0.427 19.690 1.00 80.69 288 ASP A CA 1
ATOM 2340 C C . ASP A 1 288 ? 27.950 -0.378 20.548 1.00 80.69 288 ASP A C 1
ATOM 2342 O O . ASP A 1 288 ? 28.590 0.164 21.448 1.00 80.69 288 ASP A O 1
ATOM 2346 N N . LYS A 1 289 ? 28.083 -1.682 20.273 1.00 82.25 289 LYS A N 1
ATOM 2347 C CA . LYS A 1 289 ? 29.016 -2.556 20.998 1.00 82.25 289 LYS A CA 1
ATOM 2348 C C . LYS A 1 289 ? 30.486 -2.194 20.782 1.00 82.25 289 LYS A C 1
ATOM 2350 O O . LYS A 1 289 ? 31.330 -2.648 21.553 1.00 82.25 289 LYS A O 1
ATOM 2355 N N . PHE A 1 290 ? 30.795 -1.423 19.741 1.00 82.81 290 PHE A N 1
ATOM 2356 C CA . PHE A 1 290 ? 32.150 -0.983 19.427 1.00 82.81 290 PHE A CA 1
ATOM 2357 C C . PHE A 1 290 ? 32.518 0.343 20.110 1.00 82.81 290 PHE A C 1
ATOM 2359 O O . PHE A 1 290 ? 33.704 0.658 20.216 1.00 82.81 290 PHE A O 1
ATOM 2366 N N . GLU A 1 291 ? 31.542 1.087 20.641 1.00 82.69 291 GLU A N 1
ATOM 2367 C CA . GLU A 1 291 ? 31.768 2.356 21.338 1.00 82.69 291 GLU A CA 1
ATOM 2368 C C . GLU A 1 291 ? 31.606 2.198 22.858 1.00 82.69 291 GLU A C 1
ATOM 2370 O O . GLU A 1 291 ? 30.501 2.205 23.400 1.00 82.69 291 GLU A O 1
ATOM 2375 N N . VAL A 1 292 ? 32.734 2.085 23.573 1.00 87.38 292 VAL A N 1
ATOM 2376 C CA . VAL A 1 292 ? 32.758 1.967 25.042 1.00 87.38 292 VAL A CA 1
ATOM 2377 C C . VAL A 1 292 ? 33.462 3.161 25.678 1.00 87.38 292 VAL A C 1
ATOM 2379 O O . VAL A 1 292 ? 34.659 3.379 25.487 1.00 87.38 292 VAL A O 1
ATOM 2382 N N . GLU A 1 293 ? 32.741 3.898 26.521 1.00 88.56 293 GLU A N 1
ATOM 2383 C CA . GLU A 1 293 ? 33.294 5.002 27.299 1.00 88.56 293 GLU A CA 1
ATOM 2384 C C . GLU A 1 293 ? 33.882 4.493 28.624 1.00 88.56 293 GLU A C 1
ATOM 2386 O O . GLU A 1 293 ? 33.163 4.126 29.553 1.00 88.56 293 GLU A O 1
ATOM 2391 N N . TRP A 1 294 ? 35.207 4.486 28.751 1.00 86.25 294 TRP A N 1
ATOM 2392 C CA . TRP A 1 294 ? 35.879 4.008 29.962 1.00 86.25 294 TRP A CA 1
ATOM 2393 C C . TRP A 1 294 ? 36.067 5.116 31.007 1.00 86.25 294 TRP A C 1
ATOM 2395 O O . TRP A 1 294 ? 36.706 6.137 30.745 1.00 86.25 294 TRP A O 1
ATOM 2405 N N . LYS A 1 295 ? 35.583 4.888 32.232 1.00 84.62 295 LYS A N 1
ATOM 2406 C CA . LYS A 1 295 ? 35.667 5.822 33.367 1.00 84.62 295 LYS A CA 1
ATOM 2407 C C . LYS A 1 295 ? 36.524 5.261 34.505 1.00 84.62 295 LYS A C 1
ATOM 2409 O O . LYS A 1 295 ? 36.516 4.057 34.760 1.00 84.62 295 LYS A O 1
ATOM 2414 N N . ASP A 1 296 ? 37.234 6.148 35.206 1.00 83.12 296 ASP A N 1
ATOM 2415 C CA . ASP A 1 296 ? 38.043 5.792 36.386 1.00 83.12 296 ASP A CA 1
ATOM 2416 C C . ASP A 1 296 ? 37.168 5.439 37.598 1.00 83.12 296 ASP A C 1
ATOM 2418 O O . ASP A 1 296 ? 37.536 4.597 38.411 1.00 83.12 296 ASP A O 1
ATOM 2422 N N . ASN A 1 297 ? 35.986 6.058 37.696 1.00 76.81 297 ASN A N 1
ATOM 2423 C CA . ASN A 1 297 ? 35.024 5.820 38.763 1.00 76.81 297 ASN A CA 1
ATOM 2424 C C . ASN A 1 297 ? 33.574 6.001 38.263 1.00 76.81 297 ASN A C 1
ATOM 2426 O O . ASN A 1 297 ? 33.291 6.911 37.477 1.00 76.81 297 ASN A O 1
ATOM 2430 N N . LEU A 1 298 ? 32.671 5.137 38.735 1.00 77.88 298 LEU A N 1
ATOM 2431 C CA . LEU A 1 298 ? 31.237 5.128 38.454 1.00 77.88 298 LEU A CA 1
ATOM 2432 C C . LEU A 1 298 ? 30.351 5.469 39.675 1.00 77.88 298 LEU A C 1
ATOM 2434 O O . LEU A 1 298 ? 29.136 5.418 39.542 1.00 77.88 298 LEU A O 1
ATOM 2438 N N . ASP A 1 299 ? 30.910 5.899 40.812 1.00 73.38 299 ASP A N 1
ATOM 2439 C CA . ASP A 1 299 ? 30.176 6.180 42.070 1.00 73.38 299 ASP A CA 1
ATOM 2440 C C . ASP A 1 299 ? 29.064 7.243 41.957 1.00 73.38 299 ASP A C 1
ATOM 2442 O O . ASP A 1 299 ? 28.244 7.406 42.854 1.00 73.38 299 ASP A O 1
ATOM 2446 N N . ARG A 1 300 ? 29.028 7.989 40.849 1.00 68.75 300 ARG A N 1
ATOM 2447 C CA . ARG A 1 300 ? 28.034 9.041 40.564 1.00 68.75 300 ARG A CA 1
ATOM 2448 C C . ARG A 1 300 ? 26.758 8.508 39.911 1.00 68.75 300 ARG A C 1
ATOM 2450 O O . ARG A 1 300 ? 25.881 9.302 39.576 1.00 68.75 300 ARG A O 1
ATOM 2457 N N . TYR A 1 301 ? 26.705 7.209 39.635 1.00 69.31 301 TYR A N 1
ATOM 2458 C CA . TYR A 1 301 ? 25.591 6.564 38.960 1.00 69.31 301 TYR A CA 1
ATOM 2459 C C . TYR A 1 301 ? 24.904 5.584 39.905 1.00 69.31 301 TYR A C 1
ATOM 2461 O O . TYR A 1 301 ? 25.561 4.822 40.612 1.00 69.31 301 TYR A O 1
ATOM 2469 N N . GLU A 1 302 ? 23.577 5.563 39.871 1.00 71.00 302 GLU A N 1
ATOM 2470 C CA . GLU A 1 302 ? 22.799 4.546 40.572 1.00 71.00 302 GLU A CA 1
ATOM 2471 C C . GLU A 1 302 ? 22.826 3.236 39.776 1.00 71.00 302 GLU A C 1
ATOM 2473 O O . GLU A 1 302 ? 22.649 3.228 38.553 1.00 71.00 302 GLU A O 1
ATOM 2478 N N . VAL A 1 303 ? 23.039 2.113 40.460 1.00 67.31 303 VAL A N 1
ATOM 2479 C CA . VAL A 1 303 ? 22.897 0.784 39.853 1.00 67.31 303 VAL A CA 1
ATOM 2480 C C . VAL A 1 303 ? 21.407 0.453 39.822 1.00 67.31 303 VAL A C 1
ATOM 2482 O O . VAL A 1 303 ? 20.778 0.336 40.870 1.00 67.31 303 VAL A O 1
ATOM 2485 N N . GLY A 1 304 ? 20.834 0.373 38.621 1.00 60.47 304 GLY A N 1
ATOM 2486 C CA . GLY A 1 304 ? 19.425 0.033 38.422 1.00 60.47 304 GLY A CA 1
ATOM 2487 C C . GLY A 1 304 ? 19.173 -1.476 38.436 1.00 60.47 304 GLY A C 1
ATOM 2488 O O . GLY A 1 304 ? 20.111 -2.274 38.477 1.00 60.47 304 GLY A O 1
ATOM 2489 N N . ASP A 1 305 ? 17.897 -1.860 38.356 1.00 56.62 305 ASP A N 1
ATOM 2490 C CA . ASP A 1 305 ? 17.487 -3.264 38.301 1.00 56.62 305 ASP A CA 1
ATOM 2491 C C . ASP A 1 305 ? 18.106 -4.010 37.111 1.00 56.62 305 ASP A C 1
ATOM 2493 O O . ASP A 1 305 ? 18.326 -3.463 36.023 1.00 56.62 305 ASP A O 1
ATOM 2497 N N . ILE A 1 306 ? 18.371 -5.296 37.332 1.00 55.84 306 ILE A N 1
ATOM 2498 C CA . ILE A 1 306 ? 18.942 -6.207 36.343 1.00 55.84 306 ILE A CA 1
ATOM 2499 C C . ILE A 1 306 ? 17.967 -6.359 35.173 1.00 55.84 306 ILE A C 1
ATOM 2501 O O . ILE A 1 306 ? 16.865 -6.878 35.333 1.00 55.84 306 ILE A O 1
ATOM 2505 N N . TRP A 1 307 ? 18.392 -5.956 33.975 1.00 53.84 307 TRP A N 1
ATOM 2506 C CA . TRP A 1 307 ? 17.699 -6.322 32.743 1.00 53.84 307 TRP A CA 1
ATOM 2507 C C . TRP A 1 307 ? 18.056 -7.771 32.422 1.00 53.84 307 TRP A C 1
ATOM 2509 O O . TRP A 1 307 ? 19.094 -8.058 31.826 1.00 53.84 307 TRP A O 1
ATOM 2519 N N . ALA A 1 308 ? 17.229 -8.697 32.900 1.00 39.00 308 ALA A N 1
ATOM 2520 C CA . ALA A 1 308 ? 17.296 -10.080 32.467 1.00 39.00 308 ALA A CA 1
ATOM 2521 C C . ALA A 1 308 ? 16.741 -10.193 31.041 1.00 39.00 308 ALA A C 1
ATOM 2523 O O . ALA A 1 308 ? 15.794 -9.502 30.669 1.00 39.00 308 ALA A O 1
ATOM 2524 N N . ILE A 1 309 ? 17.371 -11.073 30.267 1.00 38.28 309 ILE A N 1
ATOM 2525 C CA . ILE A 1 309 ? 16.996 -11.480 28.912 1.00 38.28 309 ILE A CA 1
ATOM 2526 C C . ILE A 1 309 ? 15.481 -11.725 28.867 1.00 38.28 309 ILE A C 1
ATOM 2528 O O . ILE A 1 309 ? 14.976 -12.560 29.622 1.00 38.28 309 ILE A O 1
ATOM 2532 N N . ILE A 1 310 ? 14.767 -11.014 27.990 1.00 33.50 310 ILE A N 1
ATOM 2533 C CA . ILE A 1 310 ? 13.440 -11.462 27.559 1.00 33.50 310 ILE A CA 1
ATOM 2534 C C . ILE A 1 310 ? 13.711 -12.754 26.785 1.00 33.50 310 ILE A C 1
ATOM 2536 O O . ILE A 1 310 ? 14.346 -12.711 25.734 1.00 33.50 310 ILE A O 1
ATOM 2540 N N . LYS A 1 311 ? 13.361 -13.894 27.385 1.00 29.97 311 LYS A N 1
ATOM 2541 C CA . LYS A 1 311 ? 13.383 -15.191 26.702 1.00 29.97 311 LYS A CA 1
ATOM 2542 C C . LYS A 1 311 ? 12.413 -15.194 25.532 1.00 29.97 311 LYS A C 1
ATOM 2544 O O . LYS A 1 311 ? 11.316 -14.619 25.696 1.00 29.97 311 LYS A O 1
#